Protein 1G9R (pdb70)

Sequence (271 aa):
DIVFAADDNYAAYLCVAAKSVEAAHPDTEIRFHVLDAGISEANRAAVAANLRGGGGNIRFIDVNPEDFAGFPLNIRHISITTYARLKLGEYIADCDKVLYLDIDVLVRDSLTPLWDTDLGDNWLGASIDLFVERQEGYKQKIGADGEYYFNAGVLLINLKKWRRHDIFKSSEWVEQYKDVQYQDQDILNGLFKGGVCYANSRFNFPTNYAFASRHTDPLYRDRTNTVPVAVSHYCGPAKPWHRDCTAWGAERFTELAGSLTTVPEEWRGKL

Structure (mmCIF, N/CA/C/O backbone):
data_1G9R
#
_entry.id   1G9R
#
_cell.length_a   39.790
_cell.length_b   76.050
_cell.length_c   86.840
_cell.angle_alpha   90.00
_cell.angle_beta   90.00
_cell.angle_gamma   90.00
#
_symmetry.space_group_name_H-M   'P 21 21 21'
#
loop_
_entity.id
_entity.type
_entity.pdbx_description
1 polymer 'GLYCOSYL TRANSFERASE'
2 non-polymer 'MANGANESE (II) ION'
3 non-polymer "URIDINE-5'-DIPHOSPHATE-2-DEOXY-2-FLUOROGALACTOSE"
4 non-polymer 'ACETIC ACID'
5 water water
#
loop_
_atom_site.group_PDB
_atom_site.id
_atom_site.type_symbol
_atom_site.label_atom_id
_atom_site.label_alt_id
_atom_site.label_comp_id
_atom_site.label_asym_id
_atom_site.label_entity_id
_atom_site.label_seq_id
_atom_site.pdbx_PDB_ins_code
_atom_site.Cartn_x
_atom_site.Cartn_y
_atom_site.Cartn_z
_atom_site.occupancy
_atom_site.B_iso_or_equiv
_atom_site.auth_seq_id
_atom_site.auth_comp_id
_atom_site.auth_asym_id
_atom_site.auth_atom_id
_atom_site.pdbx_PDB_model_num
ATOM 9 N N . ASP A 1 2 ? 46.755 43.447 64.398 1.00 7.52 2 ASP A N 1
ATOM 10 C CA . ASP A 1 2 ? 45.787 42.595 63.729 1.00 7.61 2 ASP A CA 1
ATOM 11 C C . ASP A 1 2 ? 44.409 43.233 63.763 1.00 7.10 2 ASP A C 1
ATOM 12 O O . ASP A 1 2 ? 43.838 43.458 64.833 1.00 5.58 2 ASP A O 1
ATOM 17 N N . ILE A 1 3 ? 43.899 43.531 62.571 1.00 6.74 3 ILE A N 1
ATOM 18 C CA . ILE A 1 3 ? 42.595 44.165 62.384 1.00 5.22 3 ILE A CA 1
ATOM 19 C C . ILE A 1 3 ? 41.583 43.156 61.872 1.00 5.60 3 ILE A C 1
ATOM 20 O O . ILE A 1 3 ? 41.887 42.373 60.966 1.00 5.79 3 ILE A O 1
ATOM 25 N N . VAL A 1 4 ? 40.383 43.191 62.448 1.00 5.76 4 VAL A N 1
ATOM 26 C CA . VAL A 1 4 ? 39.292 42.316 62.040 1.00 5.42 4 VAL A CA 1
ATOM 27 C C . VAL A 1 4 ? 38.103 43.123 61.508 1.00 5.12 4 VAL A C 1
ATOM 28 O O . VAL A 1 4 ? 37.694 44.121 62.100 1.00 4.58 4 VAL A O 1
ATOM 32 N N . PHE A 1 5 ? 37.576 42.689 60.367 1.00 5.25 5 PHE A N 1
ATOM 33 C CA . PHE A 1 5 ? 36.413 43.304 59.735 1.00 4.24 5 PHE A CA 1
ATOM 34 C C . PHE A 1 5 ? 35.478 42.116 59.485 1.00 6.14 5 PHE A C 1
ATOM 35 O O . PHE A 1 5 ? 35.924 40.965 59.486 1.00 6.51 5 PHE A O 1
ATOM 43 N N . ALA A 1 6 ? 34.194 42.395 59.284 1.00 4.84 6 ALA A N 1
ATOM 44 C CA . ALA A 1 6 ? 33.209 41.365 58.978 1.00 3.59 6 ALA A CA 1
ATOM 45 C C . ALA A 1 6 ? 32.379 41.940 57.847 1.00 4.49 6 ALA A C 1
ATOM 46 O O . ALA A 1 6 ? 31.919 43.086 57.928 1.00 3.45 6 ALA A O 1
ATOM 48 N N . ALA A 1 7 ? 32.172 41.164 56.796 1.00 3.87 7 ALA A N 1
ATOM 49 C CA . ALA A 1 7 ? 31.377 41.678 55.694 1.00 5.74 7 ALA A CA 1
ATOM 50 C C . ALA A 1 7 ? 30.789 40.593 54.823 1.00 7.78 7 ALA A C 1
ATOM 51 O O . ALA A 1 7 ? 31.359 39.508 54.711 1.00 6.42 7 ALA A O 1
ATOM 53 N N . ASP A 1 8 ? 29.627 40.890 54.239 1.00 7.87 8 ASP A N 1
ATOM 54 C CA . ASP A 1 8 ? 28.981 39.987 53.296 1.00 8.08 8 ASP A CA 1
ATOM 55 C C . ASP A 1 8 ? 29.288 40.606 51.934 1.00 8.72 8 ASP A C 1
ATOM 56 O O . ASP A 1 8 ? 29.923 41.656 51.855 1.00 6.61 8 ASP A O 1
ATOM 61 N N . ASP A 1 9 ? 28.851 39.974 50.858 1.00 9.24 9 ASP A N 1
ATOM 62 C CA . ASP A 1 9 ? 29.159 40.494 49.535 1.00 9.32 9 ASP A CA 1
ATOM 63 C C . ASP A 1 9 ? 28.712 41.948 49.331 1.00 10.77 9 ASP A C 1
ATOM 64 O O . ASP A 1 9 ? 29.412 42.744 48.695 1.00 10.75 9 ASP A O 1
ATOM 69 N N . ASN A 1 10 ? 27.562 42.301 49.892 1.00 10.30 10 ASN A N 1
ATOM 70 C CA . ASN A 1 10 ? 27.024 43.649 49.763 1.00 11.77 10 ASN A CA 1
ATOM 71 C C . ASN A 1 10 ? 27.976 44.743 50.236 1.00 12.28 10 ASN A C 1
ATOM 72 O O . ASN A 1 10 ? 27.978 45.848 49.689 1.00 12.82 10 ASN A O 1
ATOM 77 N N . TYR A 1 11 ? 28.779 44.443 51.252 1.00 10.36 11 TYR A N 1
ATOM 78 C CA . TYR A 1 11 ? 29.710 45.431 51.799 1.00 9.90 11 TYR A CA 1
ATOM 79 C C . TYR A 1 11 ? 31.158 45.279 51.356 1.00 9.87 11 TYR A C 1
ATOM 80 O O . TYR A 1 11 ? 32.042 45.952 51.895 1.00 9.20 11 TYR A O 1
ATOM 89 N N . ALA A 1 12 ? 31.405 44.417 50.373 1.00 9.11 12 ALA A N 1
ATOM 90 C CA . ALA A 1 12 ? 32.767 44.183 49.896 1.00 9.18 12 ALA A CA 1
ATOM 91 C C . ALA A 1 12 ? 33.493 45.451 49.429 1.00 9.43 12 ALA A C 1
ATOM 92 O O . ALA A 1 12 ? 34.672 45.641 49.733 1.00 8.42 12 ALA A O 1
ATOM 94 N N . ALA A 1 13 ? 32.803 46.317 48.689 1.00 8.73 13 ALA A N 1
ATOM 95 C CA . ALA A 1 13 ? 33.424 47.552 48.207 1.00 8.90 13 ALA A CA 1
ATOM 96 C C . ALA A 1 13 ? 33.755 48.507 49.367 1.00 8.16 13 ALA A C 1
ATOM 97 O O . ALA A 1 13 ? 34.814 49.154 49.380 1.00 7.01 13 ALA A O 1
ATOM 99 N N . TYR A 1 14 ? 32.862 48.584 50.348 1.00 6.59 14 TYR A N 1
ATOM 100 C CA . TYR A 1 14 ? 33.082 49.454 51.496 1.00 7.16 14 TYR A CA 1
ATOM 101 C C . TYR A 1 14 ? 34.210 48.917 52.379 1.00 6.58 14 TYR A C 1
ATOM 102 O O . TYR A 1 14 ? 34.979 49.690 52.947 1.00 8.64 14 TYR A O 1
ATOM 111 N N . LEU A 1 15 ? 34.298 47.596 52.490 1.00 5.75 15 LEU A N 1
ATOM 112 C CA . LEU A 1 15 ? 35.354 46.946 53.259 1.00 7.11 15 LEU A CA 1
ATOM 113 C C . LEU A 1 15 ? 36.703 47.425 52.729 1.00 5.89 15 LEU A C 1
ATOM 114 O O . LEU A 1 15 ? 37.589 47.798 53.498 1.00 5.31 15 LEU A O 1
ATOM 119 N N . CYS A 1 16 ? 36.845 47.405 51.404 1.00 6.41 16 CYS A N 1
ATOM 120 C CA . CYS A 1 16 ? 38.081 47.825 50.757 1.00 6.54 16 CYS A CA 1
ATOM 121 C C . CYS A 1 16 ? 38.482 49.260 51.112 1.00 5.61 16 CYS A C 1
ATOM 122 O O . CYS A 1 16 ? 39.646 49.534 51.412 1.00 6.02 16 CYS A O 1
ATOM 125 N N . VAL A 1 17 ? 37.523 50.180 51.081 1.00 7.04 17 VAL A N 1
ATOM 126 C CA . VAL A 1 17 ? 37.817 51.569 51.411 1.00 8.44 17 VAL A CA 1
ATOM 127 C C . VAL A 1 17 ? 38.225 51.686 52.876 1.00 8.52 17 VAL A C 1
ATOM 128 O O . VAL A 1 17 ? 39.206 52.343 53.201 1.00 7.78 17 VAL A O 1
ATOM 132 N N . ALA A 1 18 ? 37.469 51.042 53.758 1.00 7.99 18 ALA A N 1
ATOM 133 C CA . ALA A 1 18 ? 37.770 51.087 55.183 1.00 8.05 18 ALA A CA 1
ATOM 134 C C . ALA A 1 18 ? 39.173 50.536 55.446 1.00 7.19 18 ALA A C 1
ATOM 135 O O . ALA A 1 18 ? 39.960 51.147 56.164 1.00 7.60 18 ALA A O 1
ATOM 137 N N . ALA A 1 19 ? 39.486 49.383 54.861 1.00 6.67 19 ALA A N 1
ATOM 138 C CA . ALA A 1 19 ? 40.798 48.773 55.057 1.00 5.42 19 ALA A CA 1
ATOM 139 C C . ALA A 1 19 ? 41.894 49.709 54.577 1.00 8.45 19 ALA A C 1
ATOM 140 O O . ALA A 1 19 ? 42.916 49.874 55.247 1.00 6.78 19 ALA A O 1
ATOM 142 N N . LYS A 1 20 ? 41.695 50.330 53.417 1.00 8.92 20 LYS A N 1
ATOM 143 C CA . LYS A 1 20 ? 42.714 51.241 52.926 1.00 9.98 20 LYS A CA 1
ATOM 144 C C . LYS A 1 20 ? 42.874 52.432 53.884 1.00 9.83 20 LYS A C 1
ATOM 145 O O . LYS A 1 20 ? 43.975 52.960 54.037 1.00 7.23 20 LYS A O 1
ATOM 151 N N . SER A 1 21 ? 41.792 52.858 54.539 1.00 8.78 21 SER A N 1
ATOM 152 C CA . SER A 1 21 ? 41.917 53.978 55.478 1.00 8.52 21 SER A CA 1
ATOM 153 C C . SER A 1 21 ? 42.839 53.571 56.633 1.00 6.84 21 SER A C 1
ATOM 154 O O . SER A 1 21 ? 43.585 54.388 57.166 1.00 6.81 21 SER A O 1
ATOM 157 N N . VAL A 1 22 ? 42.788 52.303 57.025 1.00 7.76 22 VAL A N 1
ATOM 158 C CA . VAL A 1 22 ? 43.645 51.815 58.111 1.00 7.11 22 VAL A CA 1
ATOM 159 C C . VAL A 1 22 ? 45.111 51.786 57.663 1.00 7.61 22 VAL A C 1
ATOM 160 O O . VAL A 1 22 ? 46.014 52.168 58.415 1.00 7.57 22 VAL A O 1
ATOM 164 N N . GLU A 1 23 ? 45.357 51.328 56.443 1.00 7.90 23 GLU A N 1
ATOM 165 C CA . GLU A 1 23 ? 46.732 51.291 55.943 1.00 9.02 23 GLU A CA 1
ATOM 166 C C . GLU A 1 23 ? 47.300 52.711 55.821 1.00 8.82 23 GLU A C 1
ATOM 167 O O . GLU A 1 23 ? 48.450 52.962 56.180 1.00 8.55 23 GLU A O 1
ATOM 173 N N . ALA A 1 24 ? 46.489 53.643 55.330 1.00 7.81 24 ALA A N 1
ATOM 174 C CA . ALA A 1 24 ? 46.948 55.020 55.158 1.00 8.69 24 ALA A CA 1
ATOM 175 C C . ALA A 1 24 ? 47.370 55.665 56.471 1.00 8.45 24 ALA A C 1
ATOM 176 O O . ALA A 1 24 ? 48.328 56.445 56.510 1.00 6.10 24 ALA A O 1
ATOM 178 N N . ALA A 1 25 ? 46.654 55.348 57.545 1.00 8.07 25 ALA A N 1
ATOM 179 C CA . ALA A 1 25 ? 46.959 55.914 58.859 1.00 8.53 25 ALA A CA 1
ATOM 180 C C . ALA A 1 25 ? 48.118 55.209 59.580 1.00 9.14 25 ALA A C 1
ATOM 181 O O . ALA A 1 25 ? 48.514 55.611 60.678 1.00 8.42 25 ALA A O 1
ATOM 183 N N . HIS A 1 26 ? 48.655 54.155 58.974 1.00 9.37 26 HIS A N 1
ATOM 184 C CA . HIS A 1 26 ? 49.779 53.436 59.581 1.00 9.99 26 HIS A CA 1
ATOM 185 C C . HIS A 1 26 ? 50.821 53.094 58.522 1.00 8.67 26 HIS A C 1
ATOM 186 O O . HIS A 1 26 ? 51.054 51.923 58.211 1.00 6.77 26 HIS A O 1
ATOM 193 N N . PRO A 1 27 ? 51.477 54.122 57.968 1.00 9.78 27 PRO A N 1
ATOM 194 C CA . PRO A 1 27 ? 52.498 53.952 56.934 1.00 10.37 27 PRO A CA 1
ATOM 195 C C . PRO A 1 27 ? 53.652 53.020 57.297 1.00 10.37 27 PRO A C 1
ATOM 196 O O . PRO A 1 27 ? 54.215 52.361 56.417 1.00 13.26 27 PRO A O 1
ATOM 200 N N . ASP A 1 28 ? 54.006 52.939 58.575 1.00 9.51 28 ASP A N 1
ATOM 201 C CA . ASP A 1 28 ? 55.124 52.076 58.954 1.00 8.09 28 ASP A CA 1
ATOM 202 C C . ASP A 1 28 ? 54.764 50.993 59.964 1.00 9.97 28 ASP A C 1
ATOM 203 O O . ASP A 1 28 ? 55.609 50.549 60.741 1.00 10.14 28 ASP A O 1
ATOM 208 N N . THR A 1 29 ? 53.506 50.570 59.957 1.00 8.46 29 THR A N 1
ATOM 209 C CA . THR A 1 29 ? 53.068 49.511 60.860 1.00 9.87 29 THR A CA 1
ATOM 210 C C . THR A 1 29 ? 52.517 48.385 59.999 1.00 10.66 29 THR A C 1
ATOM 211 O O . THR A 1 29 ? 51.815 48.630 59.019 1.00 10.64 29 THR A O 1
ATOM 215 N N . GLU A 1 30 ? 52.865 47.153 60.345 1.00 11.16 30 GLU A N 1
ATOM 216 C CA . GLU A 1 30 ? 52.369 45.995 59.612 1.00 13.60 30 GLU A CA 1
ATOM 217 C C . GLU A 1 30 ? 50.891 45.885 59.970 1.00 12.00 30 GLU A C 1
ATOM 218 O O . GLU A 1 30 ? 50.535 45.904 61.150 1.00 12.43 30 GLU A O 1
ATOM 224 N N . ILE A 1 31 ? 50.026 45.805 58.968 1.00 9.92 31 ILE A N 1
ATOM 225 C CA . ILE A 1 31 ? 48.594 45.671 59.241 1.00 10.99 31 ILE A CA 1
ATOM 226 C C . ILE A 1 31 ? 48.132 44.319 58.717 1.00 10.59 31 ILE A C 1
ATOM 227 O O . ILE A 1 31 ? 48.126 44.080 57.510 1.00 12.27 31 ILE A O 1
ATOM 232 N N . ARG A 1 32 ? 47.757 43.430 59.630 1.00 9.86 32 ARG A N 1
ATOM 233 C CA . ARG A 1 32 ? 47.290 42.109 59.246 1.00 9.76 32 ARG A CA 1
ATOM 234 C C . ARG A 1 32 ? 45.764 42.080 59.333 1.00 9.11 32 ARG A C 1
ATOM 235 O O . ARG A 1 32 ? 45.199 42.145 60.423 1.00 7.24 32 ARG A O 1
ATOM 243 N N . PHE A 1 33 ? 45.109 42.012 58.175 1.00 7.68 33 PHE A N 1
ATOM 244 C CA . PHE A 1 33 ? 43.650 41.978 58.105 1.00 7.49 33 PHE A CA 1
ATOM 245 C C . PHE A 1 33 ? 43.083 40.559 58.161 1.00 7.11 33 PHE A C 1
ATOM 246 O O . PHE A 1 33 ? 43.561 39.658 57.472 1.00 7.15 33 PHE A O 1
ATOM 254 N N . HIS A 1 34 ? 42.055 40.386 58.984 1.00 5.70 34 HIS A N 1
ATOM 255 C CA . HIS A 1 34 ? 41.348 39.114 59.142 1.00 7.84 34 HIS A CA 1
ATOM 256 C C . HIS A 1 34 ? 39.892 39.472 58.843 1.00 8.10 34 HIS A C 1
ATOM 257 O O . HIS A 1 34 ? 39.273 40.234 59.585 1.00 6.29 34 HIS A O 1
ATOM 264 N N . VAL A 1 35 ? 39.346 38.929 57.762 1.00 5.79 35 VAL A N 1
ATOM 265 C CA . VAL A 1 35 ? 37.977 39.245 57.392 1.00 6.54 35 VAL A CA 1
ATOM 266 C C . VAL A 1 35 ? 37.006 38.090 57.603 1.00 8.53 35 VAL A C 1
ATOM 267 O O . VAL A 1 35 ? 37.177 37.010 57.028 1.00 5.94 35 VAL A O 1
ATOM 271 N N . LEU A 1 36 ? 35.998 38.319 58.442 1.00 7.14 36 LEU A N 1
ATOM 272 C CA . LEU A 1 36 ? 34.975 37.306 58.689 1.00 8.79 36 LEU A CA 1
ATOM 273 C C . LEU A 1 36 ? 34.111 37.458 57.436 1.00 9.48 36 LEU A C 1
ATOM 274 O O . LEU A 1 36 ? 33.370 38.430 57.288 1.00 8.68 36 LEU A O 1
ATOM 279 N N . ASP A 1 37 ? 34.262 36.503 56.527 1.00 9.24 37 ASP A N 1
ATOM 280 C CA . ASP A 1 37 ? 33.594 36.500 55.227 1.00 9.65 37 ASP A CA 1
ATOM 281 C C . ASP A 1 37 ? 32.282 35.719 55.213 1.00 11.55 37 ASP A C 1
ATOM 282 O O . ASP A 1 37 ? 32.269 34.483 55.175 1.00 8.91 37 ASP A O 1
ATOM 287 N N . ALA A 1 38 ? 31.178 36.457 55.214 1.00 11.82 38 ALA A N 1
ATOM 288 C CA . ALA A 1 38 ? 29.850 35.861 55.232 1.00 14.56 38 ALA A CA 1
ATOM 289 C C . ALA A 1 38 ? 29.249 35.609 53.852 1.00 15.67 38 ALA A C 1
ATOM 290 O O . ALA A 1 38 ? 28.029 35.471 53.726 1.00 18.85 38 ALA A O 1
ATOM 292 N N . GLY A 1 39 ? 30.089 35.543 52.824 1.00 14.46 39 GLY A N 1
ATOM 293 C CA . GLY A 1 39 ? 29.574 35.285 51.490 1.00 13.76 39 GLY A CA 1
ATOM 294 C C . GLY A 1 39 ? 30.107 36.181 50.384 1.00 12.51 39 GLY A C 1
ATOM 295 O O . GLY A 1 39 ? 29.453 36.344 49.356 1.00 13.05 39 GLY A O 1
ATOM 296 N N . ILE A 1 40 ? 31.284 36.764 50.588 1.00 10.01 40 ILE A N 1
ATOM 297 C CA . ILE A 1 40 ? 31.902 37.628 49.582 1.00 8.75 40 ILE A CA 1
ATOM 298 C C . ILE A 1 40 ? 32.321 36.805 48.345 1.00 8.93 40 ILE A C 1
ATOM 299 O O . ILE A 1 40 ? 32.959 35.759 48.463 1.00 8.22 40 ILE A O 1
ATOM 304 N N . SER A 1 41 ? 31.960 37.278 47.159 1.00 9.56 41 SER A N 1
ATOM 305 C CA . SER A 1 41 ? 32.301 36.560 45.930 1.00 11.29 41 SER A CA 1
ATOM 306 C C . SER A 1 41 ? 33.811 36.470 45.739 1.00 10.69 41 SER A C 1
ATOM 307 O O . SER A 1 41 ? 34.569 37.238 46.334 1.00 11.23 41 SER A O 1
ATOM 310 N N . GLU A 1 42 ? 34.248 35.524 44.914 1.00 12.16 42 GLU A N 1
ATOM 311 C CA . GLU A 1 42 ? 35.670 35.357 44.646 1.00 11.81 42 GLU A CA 1
ATOM 312 C C . GLU A 1 42 ? 36.197 36.617 43.971 1.00 11.27 42 GLU A C 1
ATOM 313 O O . GLU A 1 42 ? 37.306 37.056 44.255 1.00 9.26 42 GLU A O 1
ATOM 319 N N . ALA A 1 43 ? 35.390 37.193 43.084 1.00 10.14 43 ALA A N 1
ATOM 320 C CA . ALA A 1 43 ? 35.781 38.402 42.365 1.00 11.56 43 ALA A CA 1
ATOM 321 C C . ALA A 1 43 ? 35.960 39.563 43.332 1.00 10.45 43 ALA A C 1
ATOM 322 O O . ALA A 1 43 ? 36.913 40.334 43.219 1.00 8.40 43 ALA A O 1
ATOM 324 N N . ASN A 1 44 ? 35.051 39.682 44.293 1.00 11.47 44 ASN A N 1
ATOM 325 C CA . ASN A 1 44 ? 35.154 40.771 45.254 1.00 11.85 44 ASN A CA 1
ATOM 326 C C . ASN A 1 44 ? 36.318 40.602 46.228 1.00 12.38 44 ASN A C 1
ATOM 327 O O . ASN A 1 44 ? 36.906 41.592 46.672 1.00 12.78 44 ASN A O 1
ATOM 332 N N . ARG A 1 45 ? 36.662 39.358 46.558 1.00 12.62 45 ARG A N 1
ATOM 333 C CA . ARG A 1 45 ? 37.783 39.113 47.463 1.00 13.64 45 ARG A CA 1
ATOM 334 C C . ARG A 1 45 ? 39.066 39.527 46.744 1.00 11.57 45 ARG A C 1
ATOM 335 O O . ARG A 1 45 ? 39.934 40.185 47.313 1.00 8.84 45 ARG A O 1
ATOM 343 N N . ALA A 1 46 ? 39.172 39.143 45.478 1.00 10.13 46 ALA A N 1
ATOM 344 C CA . ALA A 1 46 ? 40.345 39.486 44.691 1.00 10.36 46 ALA A CA 1
ATOM 345 C C . ALA A 1 46 ? 40.461 41.002 44.559 1.00 10.27 46 ALA A C 1
ATOM 346 O O . ALA A 1 46 ? 41.551 41.558 44.679 1.00 10.22 46 ALA A O 1
ATOM 348 N N . ALA A 1 47 ? 39.337 41.670 44.309 1.00 9.82 47 ALA A N 1
ATOM 349 C CA . ALA A 1 47 ? 39.338 43.122 44.153 1.00 9.53 47 ALA A CA 1
ATOM 350 C C . ALA A 1 47 ? 39.713 43.850 45.450 1.00 9.01 47 ALA A C 1
ATOM 351 O O . ALA A 1 47 ? 40.405 44.862 45.411 1.00 7.87 47 ALA A O 1
ATOM 353 N N . VAL A 1 48 ? 39.243 43.352 46.592 1.00 8.59 48 VAL A N 1
ATOM 354 C CA . VAL A 1 48 ? 39.579 43.980 47.866 1.00 8.89 48 VAL A CA 1
ATOM 355 C C . VAL A 1 48 ? 41.089 43.843 48.062 1.00 9.57 48 VAL A C 1
ATOM 356 O O . VAL A 1 48 ? 41.778 44.806 48.384 1.00 8.86 48 VAL A O 1
ATOM 360 N N . ALA A 1 49 ? 41.605 42.637 47.844 1.00 9.37 49 ALA A N 1
ATOM 361 C CA . ALA A 1 49 ? 43.030 42.384 48.014 1.00 12.00 49 ALA A CA 1
ATOM 362 C C . ALA A 1 49 ? 43.901 43.154 47.026 1.00 12.16 49 ALA A C 1
ATOM 363 O O . ALA A 1 49 ? 44.953 43.674 47.397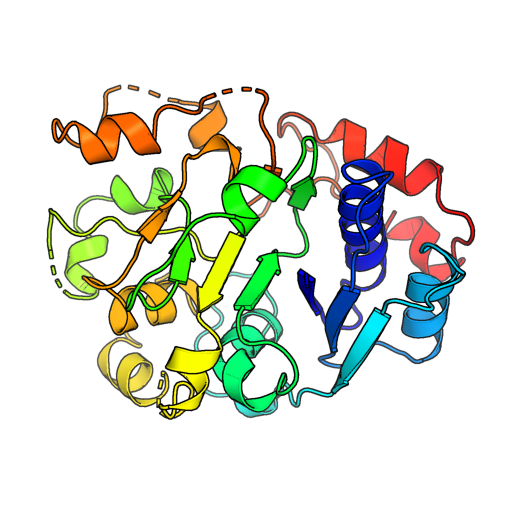 1.00 13.35 49 ALA A O 1
ATOM 365 N N . ALA A 1 50 ? 43.467 43.230 45.772 1.00 13.66 50 ALA A N 1
ATOM 366 C CA . ALA A 1 50 ? 44.233 43.939 44.747 1.00 14.58 50 ALA A CA 1
ATOM 367 C C . ALA A 1 50 ? 44.489 45.400 45.118 1.00 15.03 50 ALA A C 1
ATOM 368 O O . ALA A 1 50 ? 45.486 45.986 44.701 1.00 16.65 50 ALA A O 1
ATOM 370 N N . ASN A 1 51 ? 43.588 45.989 45.897 1.00 14.32 51 ASN A N 1
ATOM 371 C CA . ASN A 1 51 ? 43.718 47.388 46.296 1.00 14.26 51 ASN A CA 1
ATOM 372 C C . ASN A 1 51 ? 44.533 47.622 47.565 1.00 16.18 51 ASN A C 1
ATOM 373 O O . ASN A 1 51 ? 44.878 48.762 47.885 1.00 17.57 51 ASN A O 1
ATOM 378 N N . LEU A 1 52 ? 44.842 46.560 48.296 1.00 16.20 52 LEU A N 1
ATOM 379 C CA . LEU A 1 52 ? 45.600 46.731 49.527 1.00 18.38 52 LEU A CA 1
ATOM 380 C C . LEU A 1 52 ? 47.105 46.618 49.300 1.00 20.41 52 LEU A C 1
ATOM 381 O O . LEU A 1 52 ? 47.553 46.301 48.196 1.00 19.23 52 LEU A O 1
ATOM 386 N N . ARG A 1 53 ? 47.874 46.898 50.348 1.00 21.88 53 ARG A N 1
ATOM 387 C CA . ARG A 1 53 ? 49.334 46.842 50.287 1.00 24.88 53 ARG A CA 1
ATOM 388 C C . ARG A 1 53 ? 49.862 45.456 49.908 1.00 26.49 53 ARG A C 1
ATOM 389 O O . ARG A 1 53 ? 49.352 44.427 50.361 1.00 26.78 53 ARG A O 1
ATOM 397 N N . GLY A 1 54 ? 50.883 45.435 49.061 1.00 28.61 54 GLY A N 1
ATOM 398 C CA . GLY A 1 54 ? 51.462 44.174 48.637 1.00 30.46 54 GLY A CA 1
ATOM 399 C C . GLY A 1 54 ? 50.504 43.342 47.805 1.00 32.13 54 GLY A C 1
ATOM 400 O O . GLY A 1 54 ? 50.739 42.153 47.578 1.00 32.66 54 GLY A O 1
ATOM 401 N N . GLY A 1 55 ? 49.420 43.968 47.352 1.00 32.48 55 GLY A N 1
ATOM 402 C CA . GLY A 1 55 ? 48.445 43.260 46.545 1.00 32.22 55 GLY A CA 1
ATOM 403 C C . GLY A 1 55 ? 47.570 42.333 47.363 1.00 32.17 55 GLY A C 1
ATOM 404 O O . GLY A 1 55 ? 46.963 41.414 46.818 1.00 33.15 55 GLY A O 1
ATOM 405 N N . GLY A 1 56 ? 47.508 42.564 48.671 1.00 31.52 56 GLY A N 1
ATOM 406 C CA . GLY A 1 56 ? 46.679 41.734 49.526 1.00 31.05 56 GLY A CA 1
ATOM 407 C C . GLY A 1 56 ? 47.434 40.622 50.227 1.00 31.29 56 GLY A C 1
ATOM 408 O O . GLY A 1 56 ? 46.849 39.607 50.606 1.00 32.30 56 GLY A O 1
ATOM 409 N N . GLY A 1 57 ? 48.737 40.807 50.401 1.00 30.54 57 GLY A N 1
ATOM 410 C CA . GLY A 1 57 ? 49.525 39.791 51.071 1.00 29.67 57 GLY A CA 1
ATOM 411 C C . GLY A 1 57 ? 49.186 39.728 52.547 1.00 28.06 57 GLY A C 1
ATOM 412 O O . GLY A 1 57 ? 49.427 38.712 53.203 1.00 29.04 57 GLY A O 1
ATOM 413 N N . ASN A 1 58 ? 48.621 40.812 53.073 1.00 25.77 58 ASN A N 1
ATOM 414 C CA . ASN A 1 58 ? 48.262 40.864 54.484 1.00 23.06 58 ASN A CA 1
ATOM 415 C C . ASN A 1 58 ? 46.773 40.801 54.781 1.00 19.55 58 ASN A C 1
ATOM 416 O O . ASN A 1 58 ? 46.302 41.450 55.715 1.00 17.40 58 ASN A O 1
ATOM 421 N N . ILE A 1 59 ? 46.023 40.042 53.985 1.00 16.31 59 ILE A N 1
ATOM 422 C CA . ILE A 1 59 ? 44.603 39.898 54.258 1.00 14.71 59 ILE A CA 1
ATOM 423 C C . ILE A 1 59 ? 44.162 38.450 54.084 1.00 14.28 59 ILE A C 1
ATOM 424 O O . ILE A 1 59 ? 44.489 37.788 53.094 1.00 10.92 59 ILE A O 1
ATOM 429 N N . ARG A 1 60 ? 43.449 37.947 55.084 1.00 13.04 60 ARG A N 1
ATOM 430 C CA . ARG A 1 60 ? 42.961 36.579 55.043 1.00 12.64 60 ARG A CA 1
ATOM 431 C C . ARG A 1 60 ? 41.459 36.592 55.263 1.00 13.90 60 ARG A C 1
ATOM 432 O O . ARG A 1 60 ? 40.961 37.219 56.208 1.00 13.59 60 ARG A O 1
ATOM 440 N N . PHE A 1 61 ? 40.728 35.930 54.371 1.00 9.57 61 PHE A N 1
ATOM 441 C CA . PHE A 1 61 ? 39.283 35.870 54.511 1.00 11.49 61 PHE A CA 1
ATOM 442 C C . PHE A 1 61 ? 38.947 34.582 55.241 1.00 10.39 61 PHE A C 1
ATOM 443 O O . PHE A 1 61 ? 39.493 33.528 54.937 1.00 10.59 61 PHE A O 1
ATOM 451 N N . ILE A 1 62 ? 38.063 34.681 56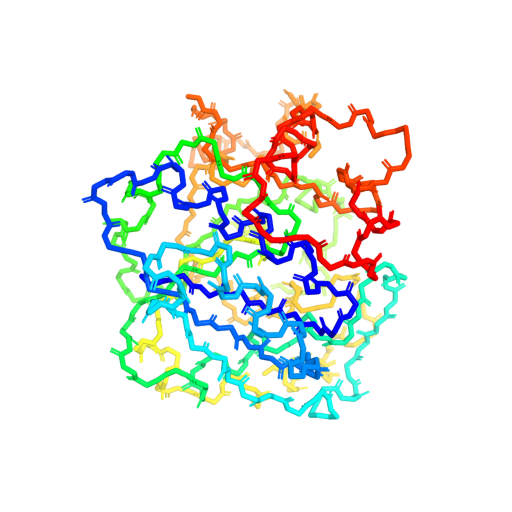.223 1.00 11.16 62 ILE A N 1
ATOM 452 C CA . ILE A 1 62 ? 37.671 33.531 57.026 1.00 10.32 62 ILE A CA 1
ATOM 453 C 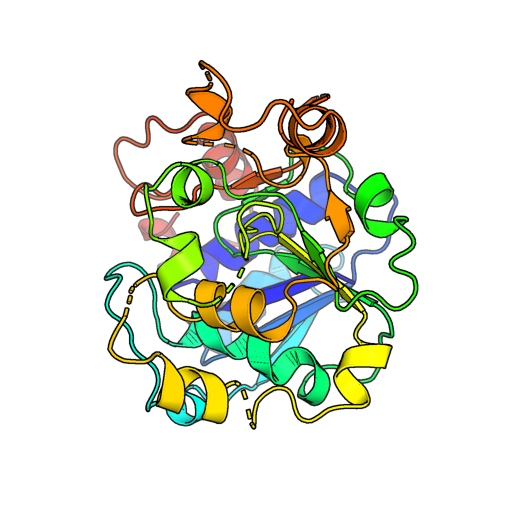C . ILE A 1 62 ? 36.192 33.263 56.802 1.00 11.00 62 ILE A C 1
ATOM 454 O O . ILE A 1 62 ? 35.346 34.082 57.156 1.00 7.49 62 ILE A O 1
ATOM 459 N N . ASP A 1 63 ? 35.878 32.108 56.223 1.00 12.71 63 ASP A N 1
ATOM 460 C CA . ASP A 1 63 ? 34.489 31.772 55.944 1.00 14.90 63 ASP A CA 1
ATOM 461 C C . ASP A 1 63 ? 33.640 31.634 57.192 1.00 15.28 63 ASP A C 1
ATOM 462 O O . ASP A 1 63 ? 34.007 30.946 58.145 1.00 14.75 63 ASP A O 1
ATOM 467 N N . VAL A 1 64 ? 32.502 32.308 57.186 1.00 13.95 64 VAL A N 1
ATOM 468 C CA . VAL A 1 64 ? 31.578 32.219 58.297 1.00 14.12 64 VAL A CA 1
ATOM 469 C C . VAL A 1 64 ? 30.223 31.869 57.703 1.00 13.55 64 VAL A C 1
ATOM 470 O O . VAL A 1 64 ? 29.881 32.323 56.610 1.00 14.52 64 VAL A O 1
ATOM 474 N N . ASN A 1 65 ? 29.469 31.039 58.412 1.00 12.27 65 ASN A N 1
ATOM 475 C CA . ASN A 1 65 ? 28.144 30.627 57.968 1.00 13.72 65 ASN A CA 1
ATOM 476 C C . ASN A 1 65 ? 27.123 31.574 58.598 1.00 14.99 65 ASN A C 1
ATOM 477 O O . ASN A 1 65 ? 26.892 31.528 59.808 1.00 16.44 65 ASN A O 1
ATOM 482 N N . PRO A 1 66 ? 26.507 32.453 57.793 1.00 16.16 66 PRO A N 1
ATOM 483 C CA . PRO A 1 66 ? 25.521 33.373 58.366 1.00 16.95 66 PRO A CA 1
ATOM 484 C C . PRO A 1 66 ? 24.312 32.669 58.987 1.00 16.49 66 PRO A C 1
ATOM 485 O O . PRO A 1 66 ? 23.645 33.225 59.853 1.00 15.94 66 PRO A O 1
ATOM 489 N N . GLU A 1 67 ? 24.036 31.444 58.554 1.00 15.98 67 GLU A N 1
ATOM 490 C CA . GLU A 1 67 ? 22.912 30.704 59.114 1.00 16.70 67 GLU A CA 1
ATOM 491 C C . GLU A 1 67 ? 23.100 30.473 60.610 1.00 16.68 67 GLU A C 1
ATOM 492 O O . GLU A 1 67 ? 22.132 30.304 61.346 1.00 16.80 67 GLU A O 1
ATOM 498 N N . ASP A 1 68 ? 24.354 30.484 61.068 1.00 15.01 68 ASP A N 1
ATOM 499 C CA . ASP A 1 68 ? 24.654 30.274 62.482 1.00 15.14 68 ASP A CA 1
ATOM 500 C C . ASP A 1 68 ? 23.858 31.209 63.390 1.00 15.11 68 ASP A C 1
ATOM 501 O O . ASP A 1 68 ? 23.468 30.834 64.495 1.00 14.13 68 ASP A O 1
ATOM 506 N N . PHE A 1 69 ? 23.616 32.425 62.920 1.00 13.09 69 PHE A N 1
ATOM 507 C CA . PHE A 1 69 ? 22.911 33.414 63.720 1.00 14.65 69 PHE A CA 1
ATOM 508 C C . PHE A 1 69 ? 21.466 33.643 63.289 1.00 16.29 69 PHE A C 1
ATOM 509 O O . PHE A 1 69 ? 20.872 34.669 63.603 1.00 15.25 69 PHE A O 1
ATOM 517 N N . ALA A 1 70 ? 20.901 32.660 62.599 1.00 17.16 70 ALA A N 1
ATOM 518 C CA . ALA A 1 70 ? 19.532 32.738 62.100 1.00 19.87 70 ALA A CA 1
ATOM 519 C C . ALA A 1 70 ? 18.470 33.096 63.142 1.00 20.65 70 ALA A C 1
ATOM 520 O O . ALA A 1 70 ? 17.478 33.748 62.820 1.00 23.51 70 ALA A O 1
ATOM 522 N N . GLY A 1 71 ? 18.666 32.678 64.385 1.00 19.92 71 GLY A N 1
ATOM 523 C CA . GLY A 1 71 ? 17.672 32.963 65.402 1.00 19.17 71 GLY A CA 1
ATOM 524 C C . GLY A 1 71 ? 17.740 34.317 66.087 1.00 19.20 71 GLY A C 1
ATOM 525 O O . GLY A 1 71 ? 16.810 34.684 66.811 1.00 17.80 71 GLY A O 1
ATOM 526 N N . PHE A 1 72 ? 18.820 35.063 65.862 1.00 16.48 72 PHE A N 1
ATOM 527 C CA . PHE A 1 72 ? 18.991 36.373 66.489 1.00 15.76 72 PHE A CA 1
ATOM 528 C C . PHE A 1 72 ? 18.207 37.494 65.798 1.00 14.99 72 PHE A C 1
ATOM 529 O O . PHE A 1 72 ? 18.101 37.533 64.569 1.00 15.74 72 PHE A O 1
ATOM 537 N N . PRO A 1 73 ? 17.644 38.424 66.586 1.00 12.98 73 PRO A N 1
ATOM 538 C CA . PRO A 1 73 ? 16.867 39.535 66.031 1.00 13.49 73 PRO A CA 1
ATOM 539 C C . PRO A 1 73 ? 17.626 40.418 65.051 1.00 13.14 73 PRO A C 1
ATOM 540 O O . PRO A 1 73 ? 18.833 40.619 65.177 1.00 12.56 73 PRO A O 1
ATOM 544 N N . LEU A 1 74 ? 16.899 40.930 64.064 1.00 12.70 74 LEU A N 1
ATOM 545 C CA . LEU A 1 74 ? 17.472 41.803 63.049 1.00 14.90 74 LEU A CA 1
ATOM 546 C C . LEU A 1 74 ? 16.468 42.926 62.738 1.00 15.02 74 LEU A C 1
ATOM 547 O O . LEU A 1 74 ? 15.988 43.049 61.610 1.00 18.38 74 LEU A O 1
ATOM 552 N N . ASN A 1 75 ? 16.163 43.746 63.742 1.00 12.47 75 ASN A N 1
ATOM 553 C CA . ASN A 1 75 ? 15.208 44.847 63.589 1.00 12.03 75 ASN A CA 1
ATOM 554 C C . ASN A 1 75 ? 15.732 46.116 62.907 1.00 11.33 75 ASN A C 1
ATOM 555 O O . ASN A 1 75 ? 14.938 46.924 62.421 1.00 11.11 75 ASN A O 1
ATOM 560 N N . ILE A 1 76 ? 17.052 46.301 62.872 1.00 8.70 76 ILE A N 1
ATOM 561 C CA . ILE A 1 76 ? 17.642 47.490 62.247 1.00 7.60 76 ILE A CA 1
ATOM 562 C C . ILE A 1 76 ? 17.852 47.198 60.766 1.00 6.18 76 ILE A C 1
ATOM 563 O O . ILE A 1 76 ? 18.730 46.431 60.382 1.00 6.05 76 ILE A O 1
ATOM 568 N N . ARG A 1 77 ? 17.028 47.830 59.938 1.00 5.97 77 ARG A N 1
ATOM 569 C CA . ARG A 1 77 ? 17.028 47.600 58.498 1.00 4.89 77 ARG A CA 1
ATOM 570 C C . ARG A 1 77 ? 18.348 47.663 57.741 1.00 5.33 77 ARG A C 1
ATOM 571 O O . ARG A 1 77 ? 18.601 46.805 56.898 1.00 4.47 77 ARG A O 1
ATOM 579 N N . HIS A 1 78 ? 19.192 48.652 58.022 1.00 5.73 78 HIS A N 1
ATOM 580 C CA . HIS A 1 78 ? 20.451 48.754 57.282 1.00 8.53 78 HIS A CA 1
ATOM 581 C C . HIS A 1 78 ? 21.509 47.749 57.711 1.00 7.54 78 HIS A C 1
ATOM 582 O O . HIS A 1 78 ? 22.605 47.725 57.156 1.00 6.75 78 HIS A O 1
ATOM 589 N N . ILE A 1 79 ? 21.176 46.895 58.675 1.00 6.81 79 ILE A N 1
ATOM 590 C CA . ILE A 1 79 ? 22.145 45.913 59.152 1.00 7.14 79 ILE A CA 1
ATOM 591 C C . ILE A 1 79 ? 21.805 44.480 58.777 1.00 8.77 79 ILE A C 1
ATOM 592 O O . ILE A 1 79 ? 20.712 44.002 59.061 1.00 9.32 79 ILE A O 1
ATOM 597 N N . SER A 1 80 ? 22.751 43.792 58.144 1.00 9.24 80 SER A N 1
ATOM 598 C CA . SER A 1 80 ? 22.547 42.398 57.752 1.00 7.33 80 SER A CA 1
ATOM 599 C C . SER A 1 80 ? 22.975 41.476 58.903 1.00 8.09 80 SER A C 1
ATOM 600 O O . SER A 1 80 ? 23.590 41.927 59.877 1.00 7.17 80 SER A O 1
ATOM 603 N N . ILE A 1 81 ? 22.636 40.195 58.780 1.00 7.36 81 ILE A N 1
ATOM 604 C CA . ILE A 1 81 ? 22.935 39.176 59.789 1.00 8.16 81 ILE A CA 1
ATOM 605 C C . ILE A 1 81 ? 24.439 39.027 60.068 1.00 8.29 81 ILE A C 1
ATOM 606 O O . ILE A 1 81 ? 24.832 38.544 61.124 1.00 8.47 81 ILE A O 1
ATOM 611 N N . THR A 1 82 ? 25.270 39.448 59.126 1.00 7.85 82 THR A N 1
ATOM 612 C CA . THR A 1 82 ? 26.725 39.360 59.281 1.00 10.54 82 THR A CA 1
ATOM 613 C C . THR A 1 82 ? 27.230 40.087 60.538 1.00 9.81 82 THR A C 1
ATOM 614 O O . THR A 1 82 ? 28.300 39.771 61.072 1.00 12.14 82 THR A O 1
ATOM 618 N N . THR A 1 83 ? 26.455 41.061 61.001 1.00 7.12 83 THR A N 1
ATOM 619 C CA . THR A 1 83 ? 26.794 41.848 62.185 1.00 5.89 83 THR A CA 1
ATOM 620 C C . THR A 1 83 ? 27.026 40.978 63.439 1.00 5.44 83 THR A C 1
ATOM 621 O O . THR A 1 83 ? 27.696 41.401 64.392 1.00 1.84 83 THR A O 1
ATOM 625 N N . TYR A 1 84 ? 26.480 39.764 63.436 1.00 3.67 84 TYR A N 1
ATOM 626 C CA . TYR A 1 84 ? 26.636 38.849 64.572 1.00 4.51 84 TYR A CA 1
ATOM 627 C C . TYR A 1 84 ? 27.877 37.948 64.507 1.00 5.06 84 TYR A C 1
ATOM 628 O O . TYR A 1 84 ? 28.226 37.293 65.496 1.00 6.32 84 TYR A O 1
ATOM 637 N N . ALA A 1 85 ? 28.545 37.913 63.357 1.00 5.05 85 ALA A N 1
ATOM 638 C CA . ALA A 1 85 ? 29.717 37.051 63.190 1.00 4.45 85 ALA A CA 1
ATOM 639 C C . ALA A 1 85 ? 30.806 37.307 64.229 1.00 4.62 85 ALA A C 1
ATOM 640 O O . ALA A 1 85 ? 31.533 36.399 64.610 1.00 3.31 85 ALA A O 1
ATOM 642 N N . ARG A 1 86 ? 30.905 38.544 64.690 1.00 5.24 86 ARG A N 1
ATOM 643 C CA . ARG A 1 86 ? 31.920 38.915 65.660 1.00 6.62 86 ARG A CA 1
ATOM 644 C C . ARG A 1 86 ? 31.828 38.103 66.951 1.00 6.78 86 ARG A C 1
ATOM 645 O O . ARG A 1 86 ? 32.818 37.937 67.655 1.00 6.52 86 ARG A O 1
ATOM 653 N N . LEU A 1 87 ? 30.641 37.590 67.250 1.00 6.57 87 LEU A N 1
ATOM 654 C CA . LEU A 1 87 ? 30.430 36.792 68.456 1.00 8.09 87 LEU A CA 1
ATOM 655 C C . LEU A 1 87 ? 31.282 35.516 68.506 1.00 8.65 87 LEU A C 1
ATOM 656 O O . LEU A 1 87 ? 31.606 35.034 69.588 1.00 9.08 87 LEU A O 1
ATOM 661 N N . LYS A 1 88 ? 31.633 34.966 67.340 1.00 9.44 88 LYS A N 1
ATOM 662 C CA . LYS A 1 88 ? 32.458 33.749 67.267 1.00 7.36 88 LYS A CA 1
ATOM 663 C C . LYS A 1 88 ? 33.930 34.044 66.940 1.00 8.41 88 LYS A C 1
ATOM 664 O O . LYS A 1 88 ? 34.654 33.185 66.430 1.00 7.77 88 LYS A O 1
ATOM 670 N N . LEU A 1 89 ? 34.379 35.256 67.237 1.00 7.42 89 LEU A N 1
ATOM 671 C CA . LEU A 1 89 ? 35.753 35.650 66.939 1.00 9.21 89 LEU A CA 1
ATOM 672 C C . LEU A 1 89 ? 36.764 34.692 67.571 1.00 10.28 89 LEU A C 1
ATOM 673 O O . LEU A 1 89 ? 37.824 34.422 66.995 1.00 10.41 89 LEU A O 1
ATOM 678 N N . GLY A 1 90 ? 36.430 34.173 68.749 1.00 8.79 90 GLY A N 1
ATOM 679 C CA . GLY A 1 90 ? 37.313 33.238 69.425 1.00 9.70 90 GLY A CA 1
ATOM 680 C C . GLY A 1 90 ? 37.447 31.914 68.689 1.00 10.99 90 GLY A C 1
ATOM 681 O O . GLY A 1 90 ? 38.433 31.196 68.867 1.00 8.57 90 GLY A O 1
ATOM 682 N N . GLU A 1 91 ? 36.449 31.588 67.868 1.00 9.70 91 GLU A N 1
ATOM 683 C CA . GLU A 1 91 ? 36.448 30.360 67.076 1.00 11.31 91 GLU A CA 1
ATOM 684 C C . GLU A 1 91 ? 37.094 30.562 65.697 1.00 11.59 91 GLU A C 1
ATOM 685 O O . GLU A 1 91 ? 37.648 29.617 65.108 1.00 11.17 91 GLU A O 1
ATOM 691 N N . TYR A 1 92 ? 37.007 31.793 65.194 1.00 10.01 92 TYR A N 1
ATOM 692 C CA . TYR A 1 92 ? 37.526 32.155 63.874 1.00 10.26 92 TYR A CA 1
ATOM 693 C C . TYR A 1 92 ? 38.996 32.526 63.782 1.00 10.25 92 TYR A C 1
ATOM 694 O O . TYR A 1 92 ? 39.585 32.401 62.718 1.00 10.60 92 TYR A O 1
ATOM 703 N N . ILE A 1 93 ? 39.579 33.011 64.875 1.00 11.89 93 ILE A N 1
ATOM 704 C CA . ILE A 1 93 ? 40.983 33.417 64.869 1.00 13.90 93 ILE A CA 1
ATOM 705 C C . ILE A 1 93 ? 41.755 32.724 65.984 1.00 14.92 93 ILE A C 1
ATOM 706 O O . ILE A 1 93 ? 41.411 32.848 67.162 1.00 14.71 93 ILE A O 1
ATOM 711 N N . ALA A 1 94 ? 42.797 31.994 65.600 1.00 14.44 94 ALA A N 1
ATOM 712 C CA . ALA A 1 94 ? 43.613 31.253 66.552 1.00 19.17 94 ALA A CA 1
ATOM 713 C C . ALA A 1 94 ? 45.000 31.846 66.799 1.00 20.18 94 ALA A C 1
ATOM 714 O O . ALA A 1 94 ? 45.542 31.723 67.896 1.00 21.48 94 ALA A O 1
ATOM 716 N N . ASP A 1 95 ? 45.562 32.485 65.781 1.00 22.83 95 ASP A N 1
ATOM 717 C CA . ASP A 1 95 ? 46.908 33.060 65.851 1.00 24.21 95 ASP A CA 1
ATOM 718 C C . ASP A 1 95 ? 47.119 34.338 66.668 1.00 22.95 95 ASP A C 1
ATOM 719 O O . ASP A 1 95 ? 48.263 34.719 66.926 1.00 24.45 95 ASP A O 1
ATOM 724 N N . CYS A 1 96 ? 46.044 34.992 67.092 1.00 20.75 96 CYS A N 1
ATOM 725 C CA . CYS A 1 96 ? 46.189 36.238 67.847 1.00 18.78 96 CYS A CA 1
ATOM 726 C C . CYS A 1 96 ? 45.612 36.209 69.249 1.00 17.17 96 CYS A C 1
ATOM 727 O O . CYS A 1 96 ? 44.529 35.668 69.470 1.00 18.21 96 CYS A O 1
ATOM 730 N N . ASP A 1 97 ? 46.334 36.810 70.189 1.00 14.12 97 ASP A N 1
ATOM 731 C CA . ASP A 1 97 ? 45.870 36.901 71.566 1.00 15.04 97 ASP A CA 1
ATOM 732 C C . ASP A 1 97 ? 45.042 38.171 71.702 1.00 14.11 97 ASP A C 1
ATOM 733 O O . ASP A 1 97 ? 44.280 38.328 72.656 1.00 13.19 97 ASP A O 1
ATOM 738 N N . LYS A 1 98 ? 45.226 39.083 70.750 1.00 12.91 98 LYS A N 1
ATOM 739 C CA . LYS A 1 98 ? 44.510 40.357 70.742 1.00 13.42 98 LYS A CA 1
ATOM 740 C C . LYS A 1 98 ? 44.262 40.804 69.310 1.00 11.15 98 LYS A C 1
ATOM 741 O O . LYS A 1 98 ? 45.137 40.668 68.458 1.00 9.85 98 LYS A O 1
ATOM 747 N N . VAL A 1 99 ? 43.062 41.317 69.045 1.00 9.54 99 VAL A N 1
ATOM 748 C CA . VAL A 1 99 ? 42.722 41.819 67.716 1.00 8.29 99 VAL A CA 1
ATOM 749 C C . VAL A 1 99 ? 41.906 43.087 67.873 1.00 8.09 99 VAL A C 1
ATOM 750 O O . VAL A 1 99 ? 41.257 43.290 68.899 1.00 9.17 99 VAL A O 1
ATOM 754 N N . LEU A 1 100 ? 41.959 43.952 66.869 1.00 6.22 100 LEU A N 1
ATOM 755 C CA . LEU A 1 100 ? 41.199 45.191 66.914 1.00 5.34 100 LEU A CA 1
ATOM 756 C C . LEU A 1 100 ? 40.110 45.073 65.871 1.00 5.23 100 LEU A C 1
ATOM 757 O O . LEU A 1 100 ? 40.381 45.096 64.664 1.00 5.09 100 LEU A O 1
ATOM 762 N N . TYR A 1 101 ? 38.882 44.911 66.351 1.00 4.19 101 TYR A N 1
ATOM 763 C CA . TYR A 1 101 ? 37.731 44.778 65.484 1.00 5.62 101 TYR A CA 1
ATOM 764 C C . TYR A 1 101 ? 37.155 46.145 65.114 1.00 5.07 101 TYR A C 1
ATOM 765 O O . TYR A 1 101 ? 36.967 47.010 65.979 1.00 4.34 101 TYR A O 1
ATOM 774 N N . LEU A 1 102 ? 36.863 46.320 63.832 1.00 3.69 102 LEU A N 1
ATOM 775 C CA . LEU A 1 102 ? 36.282 47.560 63.323 1.00 4.75 102 LEU A CA 1
ATOM 776 C C . LEU A 1 102 ? 35.062 47.250 62.455 1.00 4.91 102 LEU A C 1
ATOM 777 O O . LEU A 1 102 ? 35.052 46.248 61.745 1.00 4.43 102 LEU A O 1
ATOM 782 N N . ASP A 1 103 ? 34.043 48.105 62.537 1.00 3.95 103 ASP A N 1
ATOM 783 C CA . ASP A 1 103 ? 32.845 47.977 61.717 1.00 4.16 103 ASP A CA 1
ATOM 784 C C . ASP A 1 103 ? 33.309 48.403 60.321 1.00 5.00 103 ASP A C 1
ATOM 785 O O . ASP A 1 103 ? 34.387 48.967 60.169 1.00 3.32 103 ASP A O 1
ATOM 790 N N . ILE A 1 104 ? 32.489 48.169 59.312 1.00 6.88 104 ILE A N 1
ATOM 791 C CA . ILE A 1 104 ? 32.856 48.525 57.941 1.00 5.99 104 ILE A CA 1
ATOM 792 C C . ILE A 1 104 ? 32.681 50.013 57.667 1.00 6.61 104 ILE A C 1
ATOM 793 O O . ILE A 1 104 ? 33.400 50.598 56.848 1.00 6.75 104 ILE A O 1
ATOM 798 N N . ASP A 1 105 ? 31.725 50.622 58.361 1.00 5.66 105 ASP A N 1
ATOM 799 C CA . ASP A 1 105 ? 31.421 52.035 58.189 1.00 6.26 105 ASP A CA 1
ATOM 800 C C . ASP A 1 105 ? 32.307 52.945 59.035 1.00 5.84 105 ASP A C 1
ATOM 801 O O . ASP A 1 105 ? 31.810 53.829 59.730 1.00 5.82 105 ASP A O 1
ATOM 806 N N . VAL A 1 106 ? 33.615 52.713 58.987 1.00 6.51 106 VAL A N 1
ATOM 807 C CA . VAL A 1 106 ? 34.552 53.549 59.723 1.00 6.68 106 VAL A CA 1
ATOM 808 C C . VAL A 1 106 ? 35.577 54.128 58.761 1.00 7.15 106 VAL A C 1
ATOM 809 O O . VAL A 1 106 ? 35.834 53.587 57.677 1.00 4.83 106 VAL A O 1
ATOM 813 N N . LEU A 1 107 ? 36.158 55.244 59.172 1.00 7.38 107 LEU A N 1
ATOM 814 C CA . LEU A 1 107 ? 37.171 55.915 58.387 1.00 8.94 107 LEU A CA 1
ATOM 815 C C . LEU A 1 107 ? 38.227 56.274 59.424 1.00 8.35 107 LEU A C 1
ATOM 816 O O . LEU A 1 107 ? 38.012 57.155 60.246 1.00 8.78 107 LEU A O 1
ATOM 821 N N . VAL A 1 108 ? 39.344 55.552 59.415 1.00 8.90 108 VAL A N 1
ATOM 822 C CA . VAL A 1 108 ? 40.422 55.811 60.365 1.00 10.18 108 VAL A CA 1
ATOM 823 C C . VAL A 1 108 ? 41.178 57.043 59.912 1.00 11.18 108 VAL A C 1
ATOM 824 O O . VAL A 1 108 ? 41.675 57.085 58.789 1.00 10.86 108 VAL A O 1
ATOM 828 N N . ARG A 1 109 ? 41.267 58.044 60.785 1.00 10.87 109 ARG A N 1
ATOM 829 C CA . ARG A 1 109 ? 41.941 59.293 60.433 1.00 12.21 109 ARG A CA 1
ATOM 830 C C . ARG A 1 109 ? 43.241 59.578 61.188 1.00 12.93 109 ARG A C 1
ATOM 831 O O . ARG A 1 109 ? 43.940 60.541 60.872 1.00 12.31 109 ARG A O 1
ATOM 839 N N . ASP A 1 110 ? 43.543 58.770 62.202 1.00 11.27 110 ASP A N 1
ATOM 840 C CA . ASP A 1 110 ? 44.774 58.934 62.975 1.00 11.48 110 ASP A CA 1
ATOM 841 C C . ASP A 1 110 ? 45.217 57.560 63.460 1.00 10.90 110 ASP A C 1
ATOM 842 O O . ASP A 1 110 ? 44.427 56.609 63.440 1.00 9.47 110 ASP A O 1
ATOM 847 N N . SER A 1 111 ? 46.474 57.454 63.895 1.00 10.87 111 SER A N 1
ATOM 848 C CA . SER A 1 111 ? 47.014 56.191 64.370 1.00 10.03 111 SER A CA 1
ATOM 849 C C . SER A 1 111 ? 46.184 55.517 65.455 1.00 9.99 111 SER A C 1
ATOM 850 O O . SER A 1 111 ? 45.667 56.174 66.358 1.00 6.53 111 SER A O 1
ATOM 853 N N . LEU A 1 112 ? 46.082 54.194 65.352 1.00 7.59 112 LEU A N 1
ATOM 854 C CA . LEU A 1 112 ? 45.344 53.383 66.311 1.00 6.87 112 LEU A CA 1
ATOM 855 C C . LEU A 1 112 ? 46.283 52.769 67.354 1.00 6.58 112 LEU A C 1
ATOM 856 O O . LEU A 1 112 ? 45.841 52.065 68.264 1.00 5.95 112 LEU A O 1
ATOM 861 N N . THR A 1 113 ? 47.577 53.035 67.226 1.00 6.23 113 THR A N 1
ATOM 862 C CA . THR A 1 113 ? 48.555 52.465 68.148 1.00 9.30 113 THR A CA 1
ATOM 863 C C . THR A 1 113 ? 48.264 52.702 69.636 1.00 10.14 113 THR A C 1
ATOM 864 O O . THR A 1 113 ? 48.454 51.805 70.460 1.00 10.35 113 THR A O 1
ATOM 868 N N . PRO A 1 114 ? 47.795 53.907 70.005 1.00 10.59 114 PRO A N 1
ATOM 869 C CA . PRO A 1 114 ? 47.513 54.118 71.431 1.00 9.34 114 PRO A CA 1
ATOM 870 C C . PRO A 1 114 ? 46.440 53.142 71.916 1.00 7.73 114 PRO A C 1
ATOM 871 O O . PRO A 1 114 ? 46.515 52.616 73.026 1.00 5.81 114 PRO A O 1
ATOM 875 N N . LEU A 1 115 ? 45.440 52.899 71.077 1.00 6.66 115 LEU A N 1
ATOM 876 C CA . LEU A 1 115 ? 44.365 51.978 71.438 1.00 7.92 115 LEU A CA 1
ATOM 877 C C . LEU A 1 115 ? 44.908 50.554 71.446 1.00 5.63 115 LEU A C 1
ATOM 878 O O . LEU A 1 115 ? 44.683 49.797 72.389 1.00 9.88 115 LEU A O 1
ATOM 883 N N . TRP A 1 116 ? 45.628 50.205 70.389 1.00 5.71 116 TRP A N 1
ATOM 884 C CA . TRP A 1 116 ? 46.240 48.889 70.253 1.00 5.94 116 TRP A CA 1
ATOM 885 C C . TRP A 1 116 ? 47.163 48.570 71.436 1.00 7.82 116 TRP A C 1
ATOM 886 O O . TRP A 1 116 ? 47.189 47.440 71.919 1.00 7.65 116 TRP A O 1
ATOM 897 N N . ASP A 1 117 ? 47.903 49.571 71.910 1.00 8.93 117 ASP A N 1
ATOM 898 C CA . ASP A 1 117 ? 48.832 49.368 73.020 1.00 10.32 117 ASP A CA 1
ATOM 899 C C . ASP A 1 117 ? 48.161 49.312 74.390 1.00 11.82 117 ASP A C 1
ATOM 900 O O . ASP A 1 117 ? 48.829 49.069 75.397 1.00 10.41 117 ASP A O 1
ATOM 905 N N . THR A 1 118 ? 46.850 49.538 74.436 1.00 12.94 118 THR A N 1
ATOM 906 C CA . THR A 1 118 ? 46.127 49.518 75.704 1.00 13.43 118 THR A CA 1
ATOM 907 C C . THR A 1 118 ? 46.195 48.140 76.350 1.00 15.10 118 THR A C 1
ATOM 908 O O . THR A 1 118 ? 45.965 47.117 75.696 1.00 13.65 118 THR A O 1
ATOM 912 N N . ASP A 1 119 ? 46.532 48.115 77.636 1.00 15.30 119 ASP A N 1
ATOM 913 C CA . ASP A 1 119 ? 46.622 46.857 78.373 1.00 16.79 119 ASP A CA 1
ATOM 914 C C . ASP A 1 119 ? 45.229 46.514 78.901 1.00 15.34 119 ASP A C 1
ATOM 915 O O . ASP A 1 119 ? 44.703 47.195 79.779 1.00 15.43 119 ASP A O 1
ATOM 920 N N . LEU A 1 120 ? 44.639 45.455 78.356 1.00 14.51 120 LEU A N 1
ATOM 921 C CA . LEU A 1 120 ? 43.298 45.036 78.745 1.00 13.27 120 LEU A CA 1
ATOM 922 C C . LEU A 1 120 ? 43.224 44.238 80.050 1.00 14.49 120 LEU A C 1
ATOM 923 O O . LEU A 1 120 ? 42.133 44.016 80.577 1.00 15.72 120 LEU A O 1
ATOM 928 N N . GLY A 1 121 ? 44.366 43.798 80.569 1.00 14.69 121 GLY A N 1
ATOM 929 C CA . GLY A 1 121 ? 44.327 43.019 81.796 1.00 16.50 121 GLY A CA 1
ATOM 930 C C . GLY A 1 121 ? 43.387 41.837 81.615 1.00 16.65 121 GLY A C 1
ATOM 931 O O . GLY A 1 121 ? 43.390 41.193 80.560 1.00 16.11 121 GLY A O 1
ATOM 932 N N . ASP A 1 122 ? 42.559 41.549 82.621 1.00 16.22 122 ASP A N 1
ATOM 933 C CA . ASP A 1 122 ? 41.642 40.421 82.506 1.00 17.54 122 ASP A CA 1
ATOM 934 C C . ASP A 1 122 ? 40.268 40.879 82.030 1.00 15.65 122 ASP A C 1
ATOM 935 O O . ASP A 1 122 ? 39.275 40.158 82.198 1.00 15.06 122 ASP A O 1
ATOM 940 N N . ASN A 1 123 ? 40.195 42.067 81.437 1.00 13.13 123 ASN A N 1
ATOM 941 C CA . ASN A 1 123 ? 38.936 42.576 80.903 1.00 12.50 123 ASN A CA 1
ATOM 942 C C . ASN A 1 123 ? 38.659 41.797 79.615 1.00 11.33 123 ASN A C 1
ATOM 943 O O . ASN A 1 123 ? 39.581 41.258 79.005 1.00 10.36 123 ASN A O 1
ATOM 948 N N . TRP A 1 124 ? 37.390 41.743 79.212 1.00 10.94 124 TRP A N 1
ATOM 949 C CA . TRP A 1 124 ? 36.986 41.044 77.993 1.00 8.98 124 TRP A CA 1
ATOM 950 C C . TRP A 1 124 ? 37.377 41.812 76.729 1.00 8.94 124 TRP A C 1
ATOM 951 O O . TRP A 1 124 ? 37.739 41.224 75.712 1.00 6.64 124 TRP A O 1
ATOM 962 N N . LEU A 1 125 ? 37.280 43.132 76.794 1.00 8.48 125 LEU A N 1
ATOM 963 C CA . LEU A 1 125 ? 37.616 43.961 75.644 1.00 9.32 125 LEU A CA 1
ATOM 964 C C . LEU A 1 125 ? 37.697 45.420 76.066 1.00 8.68 125 LEU A C 1
ATOM 965 O O . LEU A 1 125 ? 37.364 45.774 77.200 1.00 9.29 125 LEU A O 1
ATOM 970 N N . GLY A 1 126 ? 38.161 46.250 75.144 1.00 7.00 126 GLY A N 1
ATOM 971 C CA . GLY A 1 126 ? 38.247 47.672 75.384 1.00 8.34 126 GLY A CA 1
ATOM 972 C C . GLY A 1 126 ? 37.359 48.278 74.317 1.00 8.91 126 GLY A C 1
ATOM 973 O O . GLY A 1 126 ? 37.414 47.860 73.152 1.00 7.66 126 GLY A O 1
ATOM 974 N N . ALA A 1 127 ? 36.520 49.232 74.696 1.00 8.24 127 ALA A N 1
ATOM 975 C CA . ALA A 1 127 ? 35.631 49.864 73.726 1.00 7.31 127 ALA A CA 1
ATOM 976 C C . ALA A 1 127 ? 35.288 51.287 74.149 1.00 7.98 127 ALA A C 1
ATOM 977 O O . ALA A 1 127 ? 35.498 51.669 75.307 1.00 6.03 127 ALA A O 1
ATOM 979 N N . SER A 1 128 ? 34.784 52.075 73.204 1.00 6.80 128 SER A N 1
ATOM 980 C CA . SER A 1 128 ? 34.399 53.449 73.490 1.00 7.89 128 SER A CA 1
ATOM 981 C C . SER A 1 128 ? 32.917 53.457 73.859 1.00 7.52 128 SER A C 1
ATOM 982 O O . SER A 1 128 ? 32.145 52.609 73.403 1.00 5.62 128 SER A O 1
ATOM 985 N N . ILE A 1 129 ? 32.532 54.420 74.691 1.00 7.83 129 ILE A N 1
ATOM 986 C CA . ILE A 1 129 ? 31.154 54.553 75.167 1.00 6.98 129 ILE A CA 1
ATOM 987 C C . ILE A 1 129 ? 30.201 55.094 74.105 1.00 8.28 129 ILE A C 1
ATOM 988 O O . ILE A 1 129 ? 30.569 55.959 73.305 1.00 6.01 129 ILE A O 1
ATOM 993 N N . ASP A 1 130 ? 28.976 54.572 74.096 1.00 5.47 130 ASP A N 1
ATOM 994 C CA . ASP A 1 130 ? 27.974 55.034 73.148 1.00 7.94 130 ASP A CA 1
ATOM 995 C C . ASP A 1 130 ? 27.128 56.081 73.867 1.00 6.65 130 ASP A C 1
ATOM 996 O O . ASP A 1 130 ? 26.264 55.740 74.675 1.00 8.21 130 ASP A O 1
ATOM 1001 N N . LEU A 1 131 ? 27.401 57.354 73.596 1.00 9.87 131 LEU A N 1
ATOM 1002 C CA . LEU A 1 131 ? 26.670 58.463 74.229 1.00 10.73 131 LEU A CA 1
ATOM 1003 C C . LEU A 1 131 ? 25.170 58.419 73.952 1.00 11.27 131 LEU A C 1
ATOM 1004 O O . LEU A 1 131 ? 24.356 58.738 74.832 1.00 10.21 131 LEU A O 1
ATOM 1009 N N . PHE A 1 132 ? 24.804 58.033 72.732 1.00 9.86 132 PHE A N 1
ATOM 1010 C CA . PHE A 1 132 ? 23.397 57.967 72.355 1.00 11.36 132 PHE A CA 1
ATOM 1011 C C . PHE A 1 132 ? 22.604 56.977 73.216 1.00 11.56 132 PHE A C 1
ATOM 1012 O O . PHE A 1 132 ? 21.552 57.319 73.765 1.00 12.29 132 PHE A O 1
ATOM 1020 N N . VAL A 1 133 ? 23.118 55.757 73.344 1.00 9.79 133 VAL A N 1
ATOM 1021 C CA . VAL A 1 133 ? 22.438 54.730 74.129 1.00 10.20 133 VAL A CA 1
ATOM 1022 C C . VAL A 1 133 ? 22.494 55.023 75.621 1.00 11.39 133 VAL A C 1
ATOM 1023 O O . VAL A 1 133 ? 21.537 54.761 76.351 1.00 10.49 133 VAL A O 1
ATOM 1027 N N . GLU A 1 134 ? 23.628 55.549 76.072 1.00 11.83 134 GLU A N 1
ATOM 1028 C CA . GLU A 1 134 ? 23.808 55.853 77.484 1.00 13.64 134 GLU A CA 1
ATOM 1029 C C . GLU A 1 134 ? 22.790 56.883 77.954 1.00 14.94 134 GLU A C 1
ATOM 1030 O O . GLU A 1 134 ? 22.365 56.860 79.106 1.00 16.54 134 GLU A O 1
ATOM 1036 N N . ARG A 1 135 ? 22.375 57.777 77.064 1.00 15.82 135 ARG A N 1
ATOM 1037 C CA . ARG A 1 135 ? 21.413 58.787 77.454 1.00 17.19 135 ARG A CA 1
ATOM 1038 C C . ARG A 1 135 ? 19.979 58.407 77.102 1.00 17.87 135 ARG A C 1
ATOM 1039 O O . ARG A 1 135 ? 19.070 59.219 77.230 1.00 18.19 135 ARG A O 1
ATOM 1047 N N . GLN A 1 136 ? 19.778 57.171 76.655 1.00 16.07 136 GLN A N 1
ATOM 1048 C CA . GLN A 1 136 ? 18.438 56.694 76.335 1.00 17.54 136 GLN A CA 1
ATOM 1049 C C . GLN A 1 136 ? 17.875 56.249 77.685 1.00 18.26 136 GLN A C 1
ATOM 1050 O O . GLN A 1 136 ? 18.133 55.129 78.132 1.00 16.34 136 GLN A O 1
ATOM 1056 N N . GLU A 1 137 ? 17.114 57.130 78.332 1.00 19.85 137 GLU A N 1
ATOM 1057 C CA . GLU A 1 137 ? 16.561 56.856 79.665 1.00 22.18 137 GLU A CA 1
ATOM 1058 C C . GLU A 1 137 ? 15.990 55.465 79.909 1.00 19.80 137 GLU A C 1
ATOM 1059 O O . GLU A 1 137 ? 15.086 55.010 79.204 1.00 21.45 137 GLU A O 1
ATOM 1065 N N . GLY A 1 138 ? 16.533 54.801 80.926 1.00 19.33 138 GLY A N 1
ATOM 1066 C CA . GLY A 1 138 ? 16.075 53.476 81.307 1.00 17.68 138 GLY A CA 1
ATOM 1067 C C . GLY A 1 138 ? 16.437 52.295 80.420 1.00 16.55 138 GLY A C 1
ATOM 1068 O O . GLY A 1 138 ? 16.209 51.149 80.806 1.00 17.06 138 GLY A O 1
ATOM 1069 N N . TYR A 1 139 ? 17.001 52.537 79.243 1.00 14.35 139 TYR A N 1
ATOM 1070 C CA . TYR A 1 139 ? 17.326 51.415 78.370 1.00 12.90 139 TYR A CA 1
ATOM 1071 C C . TYR A 1 139 ? 18.389 50.489 78.931 1.00 12.02 139 TYR A C 1
ATOM 1072 O O . TYR A 1 139 ? 18.183 49.285 79.015 1.00 14.57 139 TYR A O 1
ATOM 1081 N N . LYS A 1 140 ? 19.532 51.067 79.276 1.00 11.12 140 LYS A N 1
ATOM 1082 C CA . LYS A 1 140 ? 20.671 50.343 79.816 1.00 11.89 140 LYS A CA 1
ATOM 1083 C C . LYS A 1 140 ? 20.246 49.337 80.888 1.00 13.00 140 LYS A C 1
ATOM 1084 O O . LYS A 1 140 ? 20.697 48.189 80.898 1.00 12.91 140 LYS A O 1
ATOM 1090 N N . GLN A 1 141 ? 19.358 49.767 81.776 1.00 11.86 141 GLN A N 1
ATOM 1091 C CA . GLN A 1 141 ? 18.881 48.912 82.851 1.00 14.73 141 GLN A CA 1
ATOM 1092 C C . GLN A 1 141 ? 18.001 47.752 82.371 1.00 14.48 141 GLN A C 1
ATOM 1093 O O . GLN A 1 141 ? 17.997 46.677 82.982 1.00 15.30 141 GLN A O 1
ATOM 1099 N N . LYS A 1 142 ? 17.265 47.962 81.283 1.00 13.55 142 LYS A N 1
ATOM 1100 C CA . LYS A 1 142 ? 16.414 46.916 80.730 1.00 14.00 142 LYS A CA 1
ATOM 1101 C C . LYS A 1 142 ? 17.245 45.696 80.357 1.00 12.97 142 LYS A C 1
ATOM 1102 O O . LYS A 1 142 ? 16.728 44.580 80.318 1.00 12.98 142 LYS A O 1
ATOM 1108 N N . ILE A 1 143 ? 18.522 45.891 80.042 1.00 11.71 143 ILE A N 1
ATOM 1109 C CA . ILE A 1 143 ? 19.333 44.726 79.700 1.00 11.30 143 ILE A CA 1
ATOM 1110 C C . ILE A 1 143 ? 20.253 44.281 80.839 1.00 11.51 143 ILE A C 1
ATOM 1111 O O . ILE A 1 143 ? 21.248 43.593 80.616 1.00 12.22 143 ILE A O 1
ATOM 1116 N N . GLY A 1 144 ? 19.894 44.682 82.061 1.00 12.03 144 GLY A N 1
ATOM 1117 C CA . GLY A 1 144 ? 20.632 44.289 83.250 1.00 9.97 144 GLY A CA 1
ATOM 1118 C C . GLY A 1 144 ? 21.856 45.078 83.664 1.00 10.84 144 GLY A C 1
ATOM 1119 O O . GLY A 1 144 ? 22.614 44.638 84.529 1.00 9.21 144 GLY A O 1
ATOM 1128 N N . ALA A 1 146 ? 23.965 48.310 85.330 1.00 13.87 146 ALA A N 1
ATOM 1129 C CA . ALA A 1 146 ? 23.869 49.264 86.433 1.00 14.37 146 ALA A CA 1
ATOM 1130 C C . ALA A 1 146 ? 24.148 50.673 85.922 1.00 14.93 146 ALA A C 1
ATOM 1131 O O . ALA A 1 146 ? 24.764 50.849 84.872 1.00 12.90 146 ALA A O 1
ATOM 1133 N N . ASP A 1 147 ? 23.695 51.673 86.668 1.00 15.77 147 ASP A N 1
ATOM 1134 C CA . ASP A 1 147 ? 23.902 53.062 86.282 1.00 16.03 147 ASP A CA 1
ATOM 1135 C C . ASP A 1 147 ? 25.376 53.357 86.064 1.00 14.35 147 ASP A C 1
ATOM 1136 O O . ASP A 1 147 ? 25.733 54.157 85.196 1.00 12.82 147 ASP A O 1
ATOM 1141 N N . GLY A 1 148 ? 26.223 52.697 86.854 1.00 12.19 148 GLY A N 1
ATOM 1142 C CA . GLY A 1 148 ? 27.658 52.913 86.771 1.00 10.61 148 GLY A CA 1
ATOM 1143 C C . GLY A 1 148 ? 28.400 52.102 85.727 1.00 9.00 148 GLY A C 1
ATOM 1144 O O . GLY A 1 148 ? 29.609 52.255 85.578 1.00 11.00 148 GLY A O 1
ATOM 1145 N N . GLU A 1 149 ? 27.694 51.221 85.026 1.00 7.86 149 GLU A N 1
ATOM 1146 C CA . GLU A 1 149 ? 28.311 50.420 83.970 1.00 8.86 149 GLU A CA 1
ATOM 1147 C C . GLU A 1 149 ? 27.912 51.140 82.688 1.00 7.98 149 GLU A C 1
ATOM 1148 O O . GLU A 1 149 ? 26.728 51.293 82.388 1.00 8.23 149 GLU A O 1
ATOM 1154 N N . TYR A 1 150 ? 28.911 51.602 81.952 1.00 8.19 150 TYR A N 1
ATOM 1155 C CA . TYR A 1 150 ? 28.659 52.363 80.742 1.00 8.68 150 TYR A CA 1
ATOM 1156 C C . TYR A 1 150 ? 28.493 51.516 79.488 1.00 8.15 150 TYR A C 1
ATOM 1157 O O . TYR A 1 150 ? 29.298 50.631 79.192 1.00 6.58 150 TYR A O 1
ATOM 1166 N N . TYR A 1 151 ? 27.416 51.793 78.763 1.00 7.40 151 TYR A N 1
ATOM 1167 C CA . TYR A 1 151 ? 27.089 51.061 77.546 1.00 7.56 151 TYR A CA 1
ATOM 1168 C C . TYR A 1 151 ? 28.077 51.444 76.451 1.00 7.17 151 TYR A C 1
ATOM 1169 O O . TYR A 1 151 ? 28.209 52.623 76.123 1.00 7.20 151 TYR A O 1
ATOM 1178 N N . PHE A 1 152 ? 28.780 50.458 75.900 1.00 5.95 152 PHE A N 1
ATOM 1179 C CA . PHE A 1 152 ? 29.752 50.745 74.858 1.00 5.25 152 PHE A CA 1
ATOM 1180 C C . PHE A 1 152 ? 29.229 50.465 73.459 1.00 5.94 152 PHE A C 1
ATOM 1181 O O . PHE A 1 152 ? 28.294 49.686 73.278 1.00 6.61 152 PHE A O 1
ATOM 1189 N N . ASN A 1 153 ? 29.824 51.128 72.475 1.00 5.21 153 ASN A N 1
ATOM 1190 C CA . ASN A 1 153 ? 29.445 50.920 71.085 1.00 5.18 153 ASN A CA 1
ATOM 1191 C C . ASN A 1 153 ? 30.295 49.762 70.573 1.00 5.59 153 ASN A C 1
ATOM 1192 O O . ASN A 1 153 ? 31.493 49.695 70.844 1.00 4.55 153 ASN A O 1
ATOM 1197 N N . ALA A 1 154 ? 29.673 48.844 69.839 1.00 4.88 154 ALA A N 1
ATOM 1198 C CA . ALA A 1 154 ? 30.377 47.668 69.328 1.00 6.23 154 ALA A CA 1
ATOM 1199 C C . ALA A 1 154 ? 31.141 47.862 68.015 1.00 5.82 154 ALA A C 1
ATOM 1200 O O . ALA A 1 154 ? 31.730 46.909 67.492 1.00 6.36 154 ALA A O 1
ATOM 1202 N N . GLY A 1 155 ? 31.141 49.082 67.486 1.00 5.54 155 GLY A N 1
ATOM 1203 C CA . GLY A 1 155 ? 31.819 49.339 66.227 1.00 3.84 155 GLY A CA 1
ATOM 1204 C C . GLY A 1 155 ? 33.340 49.366 66.242 1.00 5.52 155 GLY A C 1
ATOM 1205 O O . GLY A 1 155 ? 33.969 49.285 65.184 1.00 5.02 155 GLY A O 1
ATOM 1206 N N . VAL A 1 156 ? 33.930 49.500 67.430 1.00 4.57 156 VAL A N 1
ATOM 1207 C CA . VAL A 1 156 ? 35.384 49.521 67.589 1.00 3.42 156 VAL A CA 1
ATOM 1208 C C . VAL A 1 156 ? 35.706 48.750 68.865 1.00 4.98 156 VAL A C 1
ATOM 1209 O O . VAL A 1 156 ? 35.428 49.216 69.972 1.00 4.27 156 VAL A O 1
ATOM 1213 N N . LEU A 1 157 ? 36.303 47.575 68.711 1.00 4.26 157 LEU A N 1
ATOM 1214 C CA . LEU A 1 157 ? 36.596 46.739 69.863 1.00 5.92 157 LEU A CA 1
ATOM 1215 C C . LEU A 1 157 ? 37.993 46.155 69.907 1.00 6.69 157 LEU A C 1
ATOM 1216 O O . LEU A 1 157 ? 38.387 45.429 68.992 1.00 7.24 157 LEU A O 1
ATOM 1221 N N . LEU A 1 158 ? 38.739 46.471 70.967 1.00 6.29 158 LEU A N 1
ATOM 1222 C CA . LEU A 1 158 ? 40.071 45.891 71.155 1.00 6.82 158 LEU A CA 1
ATOM 1223 C C . LEU A 1 158 ? 39.711 44.644 71.961 1.00 7.87 158 LEU A C 1
ATOM 1224 O O . LEU A 1 158 ? 39.335 44.730 73.136 1.00 5.42 158 LEU A O 1
ATOM 1229 N N . ILE A 1 159 ? 39.818 43.483 71.326 1.00 7.05 159 ILE A N 1
ATOM 1230 C CA . ILE A 1 159 ? 39.411 42.242 71.959 1.00 6.40 159 ILE A CA 1
ATOM 1231 C C . ILE A 1 159 ? 40.504 41.373 72.574 1.00 7.81 159 ILE A C 1
ATOM 1232 O O . ILE A 1 159 ? 41.524 41.093 71.951 1.00 5.83 159 ILE A O 1
ATOM 1237 N N . ASN A 1 160 ? 40.274 40.958 73.815 1.00 7.67 160 ASN A N 1
ATOM 1238 C CA . ASN A 1 160 ? 41.213 40.089 74.523 1.00 7.93 160 ASN A CA 1
ATOM 1239 C C . ASN A 1 160 ? 40.858 38.675 74.056 1.00 9.55 160 ASN A C 1
ATOM 1240 O O . ASN A 1 160 ? 40.204 37.915 74.777 1.00 9.28 160 ASN A O 1
ATOM 1245 N N . LEU A 1 161 ? 41.280 38.336 72.840 1.00 10.14 161 LEU A N 1
ATOM 1246 C CA . LEU A 1 161 ? 40.972 37.036 72.253 1.00 11.30 161 LEU A CA 1
ATOM 1247 C C . LEU A 1 161 ? 41.409 35.842 73.091 1.00 11.79 161 LEU A C 1
ATOM 1248 O O . LEU A 1 161 ? 40.725 34.821 73.115 1.00 9.04 161 LEU A O 1
ATOM 1253 N N . LYS A 1 162 ? 42.553 35.951 73.755 1.00 11.72 162 LYS A N 1
ATOM 1254 C CA . LYS A 1 162 ? 43.020 34.843 74.585 1.00 13.52 162 LYS A CA 1
ATOM 1255 C C . LYS A 1 162 ? 41.966 34.519 75.643 1.00 13.28 162 LYS A C 1
ATOM 1256 O O . LYS A 1 162 ? 41.657 33.357 75.880 1.00 13.65 162 LYS A O 1
ATOM 1262 N N . LYS A 1 163 ? 41.403 35.545 76.276 1.00 12.67 163 LYS A N 1
ATOM 1263 C CA . LYS A 1 163 ? 40.370 35.318 77.279 1.00 10.55 163 LYS A CA 1
ATOM 1264 C C . LYS A 1 163 ? 39.129 34.710 76.608 1.00 9.85 163 LYS A C 1
ATOM 1265 O O . LYS A 1 163 ? 38.566 33.736 77.103 1.00 9.60 163 LYS A O 1
ATOM 1271 N N . TRP A 1 164 ? 38.693 35.292 75.493 1.00 9.29 164 TRP A N 1
ATOM 1272 C CA . TRP A 1 164 ? 37.524 34.772 74.780 1.00 10.52 164 TRP A CA 1
ATOM 1273 C C . TRP A 1 164 ? 37.652 33.272 74.476 1.00 11.67 164 TRP A C 1
ATOM 1274 O O . TRP A 1 164 ? 36.691 32.509 74.640 1.00 9.30 164 TRP A O 1
AT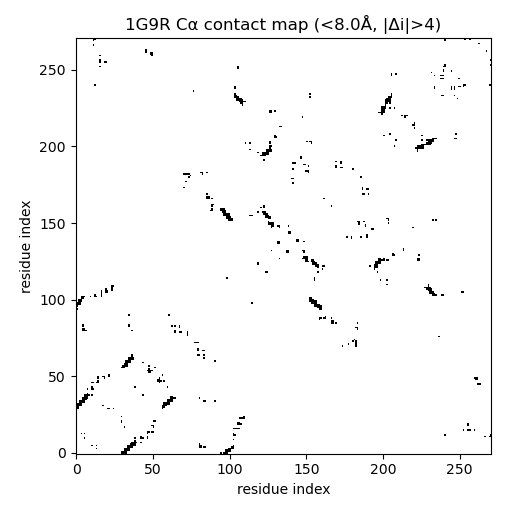OM 1285 N N . ARG A 1 165 ? 38.830 32.850 74.023 1.00 11.23 165 ARG A N 1
ATOM 1286 C CA . ARG A 1 165 ? 39.033 31.442 73.692 1.00 13.16 165 ARG A CA 1
ATOM 1287 C C . ARG A 1 165 ? 38.875 30.510 74.895 1.00 14.02 165 ARG A C 1
ATOM 1288 O O . ARG A 1 165 ? 38.733 29.303 74.736 1.00 14.67 165 ARG A O 1
ATOM 1296 N N . ARG A 1 166 ? 38.878 31.066 76.100 1.00 14.87 166 ARG A N 1
ATOM 1297 C CA . ARG A 1 166 ? 38.701 30.240 77.292 1.00 15.94 166 ARG A CA 1
ATOM 1298 C C . ARG A 1 166 ? 37.213 30.022 77.567 1.00 15.17 166 ARG A C 1
ATOM 1299 O O . ARG A 1 166 ? 36.851 29.305 78.493 1.00 14.22 166 ARG A O 1
ATOM 1307 N N . HIS A 1 167 ? 36.348 30.632 76.763 1.00 13.52 167 HIS A N 1
ATOM 1308 C CA . HIS A 1 167 ? 34.912 30.498 76.987 1.00 13.74 167 HIS A CA 1
ATOM 1309 C C . HIS A 1 167 ? 34.143 30.229 75.703 1.00 13.23 167 HIS A C 1
ATOM 1310 O O . HIS A 1 167 ? 34.667 30.382 74.598 1.00 14.40 167 HIS A O 1
ATOM 1317 N N . ASP A 1 168 ? 32.894 29.810 75.855 1.00 10.98 168 ASP A N 1
ATOM 1318 C CA . ASP A 1 168 ? 32.049 29.561 74.705 1.00 9.94 168 ASP A CA 1
ATOM 1319 C C . ASP A 1 168 ? 31.166 30.802 74.577 1.00 9.51 168 ASP A C 1
ATOM 1320 O O . ASP A 1 168 ? 30.042 30.850 75.080 1.00 6.61 168 ASP A O 1
ATOM 1325 N N . ILE A 1 169 ? 31.705 31.805 73.894 1.00 8.17 169 ILE A N 1
ATOM 1326 C CA . ILE A 1 169 ? 31.025 33.075 73.700 1.00 8.44 169 ILE A CA 1
ATOM 1327 C C . ILE A 1 169 ? 29.710 32.951 72.935 1.00 7.16 169 ILE A C 1
ATOM 1328 O O . ILE A 1 169 ? 28.740 33.637 73.249 1.00 5.27 169 ILE A O 1
ATOM 1333 N N . PHE A 1 170 ? 29.669 32.076 71.937 1.00 8.65 170 PHE A N 1
ATOM 1334 C CA . PHE A 1 170 ? 28.439 31.907 71.164 1.00 8.99 170 PHE A CA 1
ATOM 1335 C C . PHE A 1 170 ? 27.330 31.309 72.023 1.00 9.62 170 PHE A C 1
ATOM 1336 O O . PHE A 1 170 ? 26.180 31.740 71.953 1.00 9.02 170 PHE A O 1
ATOM 1344 N N . LYS A 1 171 ? 27.669 30.319 72.842 1.00 8.95 171 LYS A N 1
ATOM 1345 C CA . LYS A 1 171 ? 26.662 29.715 73.699 1.00 9.38 171 LYS A CA 1
ATOM 1346 C C . LYS A 1 171 ? 26.155 30.742 74.716 1.00 8.54 171 LYS A C 1
ATOM 1347 O O . LYS A 1 171 ? 24.954 30.857 74.948 1.00 8.58 171 LYS A O 1
ATOM 1361 N N . SER A 1 173 ? 26.140 33.830 74.323 1.00 7.16 173 SER A N 1
ATOM 1362 C CA . SER A 1 173 ? 25.379 34.801 73.546 1.00 8.32 173 SER A CA 1
ATOM 1363 C C . SER A 1 173 ? 23.961 34.292 73.318 1.00 8.95 173 SER A C 1
ATOM 1364 O O . SER A 1 173 ? 22.987 35.036 73.494 1.00 7.17 173 SER A O 1
ATOM 1367 N N . SER A 1 174 ? 23.852 33.024 72.924 1.00 7.56 174 SER A N 1
ATOM 1368 C CA . SER A 1 174 ? 22.554 32.415 72.670 1.00 8.68 174 SER A CA 1
ATOM 1369 C C . SER A 1 174 ? 21.670 32.438 73.909 1.00 9.36 174 SER A C 1
ATOM 1370 O O . SER A 1 174 ? 20.483 32.758 73.823 1.00 8.67 174 SER A O 1
ATOM 1373 N N . GLU A 1 175 ? 22.250 32.107 75.060 1.00 8.62 175 GLU A N 1
ATOM 1374 C CA . GLU A 1 175 ? 21.500 32.099 76.310 1.00 10.23 175 GLU A CA 1
ATOM 1375 C C . GLU A 1 175 ? 21.073 33.510 76.704 1.00 9.62 175 GLU A C 1
ATOM 1376 O O . GLU A 1 175 ? 19.985 33.709 77.244 1.00 9.81 175 GLU A O 1
ATOM 1382 N N . TRP A 1 176 ? 21.927 34.491 76.438 1.00 10.58 176 TRP A N 1
ATOM 1383 C CA . TRP A 1 176 ? 21.601 35.871 76.773 1.00 10.37 176 TRP A CA 1
ATOM 1384 C C . TRP A 1 176 ? 20.422 36.322 75.902 1.00 9.55 176 TRP A C 1
ATOM 1385 O O . TRP A 1 176 ? 19.476 36.946 76.395 1.00 9.72 176 TRP A O 1
ATOM 1396 N N . VAL A 1 177 ? 20.482 36.003 74.608 1.00 8.90 177 VAL A N 1
ATOM 1397 C CA . VAL A 1 177 ? 19.414 36.367 73.678 1.00 8.06 177 VAL A CA 1
ATOM 1398 C C . VAL A 1 177 ? 18.091 35.744 74.120 1.00 10.41 177 VAL A C 1
ATOM 1399 O O . VAL A 1 177 ? 17.020 36.361 74.033 1.00 8.84 177 VAL A O 1
ATOM 1403 N N . GLU A 1 178 ? 18.167 34.507 74.584 1.00 10.54 178 GLU A N 1
ATOM 1404 C CA . GLU A 1 178 ? 16.966 33.820 75.026 1.00 14.83 178 GLU A CA 1
ATOM 1405 C C . GLU A 1 178 ? 16.358 34.614 76.177 1.00 14.56 178 GLU A C 1
ATOM 1406 O O . GLU A 1 178 ? 15.145 34.745 76.286 1.00 14.93 178 GLU A O 1
ATOM 1412 N N . GLN A 1 179 ? 17.222 35.171 77.013 1.00 15.21 179 GLN A N 1
ATOM 1413 C CA . GLN A 1 179 ? 16.792 35.938 78.169 1.00 17.59 179 GLN A CA 1
ATOM 1414 C C . GLN A 1 179 ? 16.302 37.359 77.880 1.00 16.91 179 GLN A C 1
ATOM 1415 O O . GLN A 1 179 ? 15.385 37.839 78.543 1.00 18.21 179 GLN A O 1
ATOM 1421 N N . TYR A 1 180 ? 16.891 38.024 76.886 1.00 15.64 180 TYR A N 1
ATOM 1422 C CA . TYR A 1 180 ? 16.531 39.408 76.581 1.00 13.82 180 TYR A CA 1
ATOM 1423 C C . TYR A 1 180 ? 15.996 39.700 75.182 1.00 15.55 180 TYR A C 1
ATOM 1424 O O . TYR A 1 180 ? 15.927 40.858 74.776 1.00 14.02 180 TYR A O 1
ATOM 1433 N N . LYS A 1 181 ? 15.613 38.661 74.455 1.00 15.36 181 LYS A N 1
ATOM 1434 C CA . LYS A 1 181 ? 15.101 38.805 73.096 1.00 18.65 181 LYS A CA 1
ATOM 1435 C C . LYS A 1 181 ? 13.921 39.771 72.947 1.00 17.63 181 LYS A C 1
ATOM 1436 O O . LYS A 1 181 ? 13.762 40.411 71.908 1.00 17.76 181 LYS A O 1
ATOM 1442 N N . ASP A 1 182 ? 13.100 39.880 73.981 1.00 17.43 182 ASP A N 1
ATOM 1443 C CA . ASP A 1 182 ? 11.931 40.750 73.917 1.00 19.17 182 ASP A CA 1
ATOM 1444 C C . ASP A 1 182 ? 12.198 42.206 74.277 1.00 18.03 182 ASP A C 1
ATOM 1445 O O . ASP A 1 182 ? 11.303 43.037 74.179 1.00 19.83 182 ASP A O 1
ATOM 1450 N N . VAL A 1 183 ? 13.420 42.526 74.687 1.00 16.51 183 VAL A N 1
ATOM 1451 C CA . VAL A 1 183 ? 13.722 43.897 75.076 1.00 15.24 183 VAL A CA 1
ATOM 1452 C C . VAL A 1 183 ? 14.907 44.511 74.329 1.00 14.12 183 VAL A C 1
ATOM 1453 O O . VAL A 1 183 ? 14.960 45.728 74.131 1.00 13.33 183 VAL A O 1
ATOM 1465 N N . GLN A 1 185 ? 17.305 46.121 71.767 1.00 10.21 185 GLN A N 1
ATOM 1466 C CA . GLN A 1 185 ? 17.053 47.012 70.645 1.00 10.14 185 GLN A CA 1
ATOM 1467 C C . GLN A 1 185 ? 18.276 47.146 69.743 1.00 9.67 185 GLN A C 1
ATOM 1468 O O . GLN A 1 185 ? 18.167 47.582 68.591 1.00 6.45 185 GLN A O 1
ATOM 1474 N N . TYR A 1 186 ? 19.441 46.753 70.250 1.00 7.07 186 TYR A N 1
ATOM 1475 C CA . TYR A 1 186 ? 20.646 46.909 69.457 1.00 7.91 186 TYR A CA 1
ATOM 1476 C C . TYR A 1 186 ? 21.405 45.647 69.058 1.00 6.14 186 TYR A C 1
ATOM 1477 O O . TYR A 1 186 ? 22.623 45.661 68.912 1.00 5.02 186 TYR A O 1
ATOM 1486 N N . GLN A 1 187 ? 20.668 44.560 68.899 1.00 4.89 187 GLN A N 1
ATOM 1487 C CA . GLN A 1 187 ? 21.225 43.304 68.423 1.00 5.52 187 GLN A CA 1
ATOM 1488 C C . GLN A 1 187 ? 22.554 42.840 69.053 1.00 4.84 187 GLN A C 1
ATOM 1489 O O . GLN A 1 187 ? 22.654 42.699 70.274 1.00 4.74 187 GLN A O 1
ATOM 1495 N N . ASP A 1 188 ? 23.573 42.601 68.231 1.00 3.79 188 ASP A N 1
ATOM 1496 C CA . ASP A 1 188 ? 24.854 42.115 68.745 1.00 4.94 188 ASP A CA 1
ATOM 14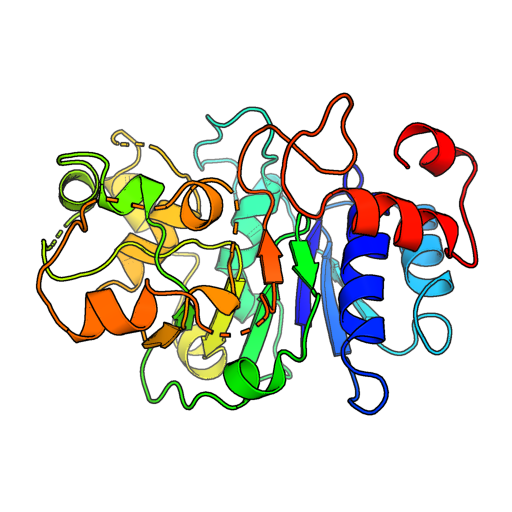97 C C . ASP A 1 188 ? 25.503 43.032 69.778 1.00 4.63 188 ASP A C 1
ATOM 1498 O O . ASP A 1 188 ? 26.221 42.576 70.675 1.00 2.41 188 ASP A O 1
ATOM 1503 N N . GLN A 1 189 ? 25.249 44.326 69.642 1.00 4.09 189 GLN A N 1
ATOM 1504 C CA . GLN A 1 189 ? 25.803 45.322 70.556 1.00 5.37 189 GLN A CA 1
ATOM 1505 C C . GLN A 1 189 ? 25.261 45.091 71.972 1.00 5.06 189 GLN A C 1
ATOM 1506 O O . GLN A 1 189 ? 25.986 45.215 72.952 1.00 4.43 189 GLN A O 1
ATOM 1512 N N . ASP A 1 190 ? 23.981 44.750 72.067 1.00 5.67 190 ASP A N 1
ATOM 1513 C CA . ASP A 1 190 ? 23.370 44.480 73.364 1.00 6.03 190 ASP A CA 1
ATOM 1514 C C . ASP A 1 190 ? 24.034 43.260 73.982 1.00 5.81 190 ASP A C 1
ATOM 1515 O O . ASP A 1 190 ? 24.423 43.273 75.149 1.00 7.49 190 ASP A O 1
ATOM 1520 N N . ILE A 1 191 ? 24.143 42.197 73.189 1.00 5.58 191 ILE A N 1
ATOM 1521 C CA . ILE A 1 191 ? 24.756 40.961 73.649 1.00 5.10 191 ILE A CA 1
ATOM 1522 C C . ILE A 1 191 ? 26.134 41.197 74.248 1.00 5.63 191 ILE A C 1
ATOM 1523 O O . ILE A 1 191 ? 26.421 40.738 75.352 1.00 6.90 191 ILE A O 1
ATOM 1528 N N . LEU A 1 192 ? 26.989 41.907 73.519 1.00 4.91 192 LEU A N 1
ATOM 1529 C CA . LEU A 1 192 ? 28.337 42.173 74.006 1.00 6.44 192 LEU A CA 1
ATOM 1530 C C . LEU A 1 192 ? 28.290 42.941 75.332 1.00 6.66 192 LEU A C 1
ATOM 1531 O O . LEU A 1 192 ? 29.014 42.612 76.273 1.00 6.47 192 LEU A O 1
ATOM 1536 N N . ASN A 1 193 ? 27.434 43.954 75.414 1.00 6.27 193 ASN A N 1
ATOM 1537 C CA . ASN A 1 193 ? 27.315 44.733 76.649 1.00 8.68 193 ASN A CA 1
ATOM 1538 C C . ASN A 1 193 ? 26.814 43.889 77.812 1.00 8.32 193 ASN A C 1
ATOM 1539 O O . ASN A 1 193 ? 27.351 43.960 78.922 1.00 10.00 193 ASN A O 1
ATOM 1544 N N . GLY A 1 194 ? 25.783 43.093 77.554 1.00 7.70 194 GLY A N 1
ATOM 1545 C CA . GLY A 1 194 ? 25.227 42.250 78.596 1.00 8.19 194 GLY A CA 1
ATOM 1546 C C . GLY A 1 194 ? 26.205 41.222 79.124 1.00 8.31 194 GLY A C 1
ATOM 1547 O O . GLY A 1 194 ? 26.333 41.036 80.335 1.00 8.29 194 GLY A O 1
ATOM 1548 N N . LEU A 1 195 ? 26.909 40.551 78.218 1.00 6.03 195 LEU A N 1
ATOM 1549 C CA . LEU A 1 195 ? 27.868 39.539 78.622 1.00 7.92 195 LEU A CA 1
ATOM 1550 C C . LEU A 1 195 ? 29.094 40.079 79.353 1.00 7.23 195 LEU A C 1
ATOM 1551 O O . LEU A 1 195 ? 29.558 39.482 80.321 1.00 8.24 195 LEU A O 1
ATOM 1556 N N . PHE A 1 196 ? 29.610 41.213 78.893 1.00 8.01 196 PHE A N 1
ATOM 1557 C CA . PHE A 1 196 ? 30.843 41.750 79.449 1.00 7.00 196 PHE A CA 1
ATOM 1558 C C . PHE A 1 196 ? 30.791 42.895 80.461 1.00 7.81 196 PHE A C 1
ATOM 1559 O O . PHE A 1 196 ? 31.836 43.321 80.958 1.00 7.45 196 PHE A O 1
ATOM 1567 N N . LYS A 1 197 ? 29.595 43.381 80.774 1.00 8.26 197 LYS A N 1
ATOM 1568 C CA . LYS A 1 197 ? 29.447 44.461 81.738 1.00 8.57 197 LYS A CA 1
ATOM 1569 C C . LYS A 1 197 ? 30.274 44.185 82.994 1.00 8.72 197 LYS A C 1
ATOM 1570 O O . LYS A 1 197 ? 30.301 43.066 83.501 1.00 7.56 197 LYS A O 1
ATOM 1576 N N . GLY A 1 198 ? 30.967 45.209 83.481 1.00 9.79 198 GLY A N 1
ATOM 1577 C CA . GLY A 1 198 ? 31.796 45.043 84.661 1.00 10.52 198 GLY A CA 1
ATOM 1578 C C . GLY A 1 198 ? 33.182 44.547 84.301 1.00 11.87 198 GLY A C 1
ATOM 1579 O O . GLY A 1 198 ? 34.079 44.541 85.139 1.00 12.19 198 GLY A O 1
ATOM 1580 N N . GLY A 1 199 ? 33.365 44.134 83.047 1.00 11.45 199 GLY A N 1
ATOM 1581 C CA . GLY A 1 199 ? 34.662 43.643 82.615 1.00 11.89 199 GLY A CA 1
ATOM 1582 C C . GLY A 1 199 ? 35.086 44.302 81.314 1.00 12.61 199 GLY A C 1
ATOM 1583 O O . GLY A 1 199 ? 35.636 43.656 80.427 1.00 12.18 199 GLY A O 1
ATOM 1584 N N . VAL A 1 200 ? 34.820 45.599 81.210 1.00 10.47 200 VAL A N 1
ATOM 1585 C CA . VAL A 1 200 ? 35.151 46.378 80.021 1.00 11.08 200 VAL A CA 1
ATOM 1586 C C . VAL A 1 200 ? 36.158 47.479 80.330 1.00 10.02 200 VAL A C 1
ATOM 1587 O O . VAL A 1 200 ? 36.047 48.155 81.348 1.00 9.93 200 VAL A O 1
ATOM 1591 N N . CYS A 1 201 ? 37.140 47.641 79.448 1.00 10.54 201 CYS A N 1
ATOM 1592 C CA . CYS A 1 201 ? 38.129 48.702 79.567 1.00 12.14 201 CYS A CA 1
ATOM 1593 C C . CYS A 1 201 ? 37.599 49.781 78.625 1.00 12.85 201 CYS A C 1
ATOM 1594 O O . CYS A 1 201 ? 37.322 49.496 77.457 1.00 11.26 201 CYS A O 1
ATOM 1597 N N . TYR A 1 202 ? 37.428 51.007 79.110 1.00 11.72 202 TYR A N 1
ATOM 1598 C CA . TYR A 1 202 ? 36.893 52.043 78.240 1.00 11.04 202 TYR A CA 1
ATOM 1599 C C . TYR A 1 202 ? 37.976 52.850 77.537 1.00 12.37 202 TYR A C 1
ATOM 1600 O O . TYR A 1 202 ? 38.955 53.273 78.151 1.00 12.52 202 TYR A O 1
ATOM 1609 N N . ALA A 1 203 ? 37.790 53.056 76.239 1.00 10.39 203 ALA A N 1
ATOM 1610 C CA . ALA A 1 203 ? 38.730 53.829 75.442 1.00 10.51 203 ALA A CA 1
ATOM 1611 C C . ALA A 1 203 ? 38.152 55.229 75.230 1.00 9.95 203 ALA A C 1
ATOM 1612 O O . ALA A 1 203 ? 36.941 55.433 75.340 1.00 9.91 203 ALA A O 1
ATOM 1614 N N . ASN A 1 204 ? 39.016 56.189 74.915 1.00 9.15 204 ASN A N 1
ATOM 1615 C CA . ASN A 1 204 ? 38.557 57.555 74.671 1.00 8.81 204 ASN A CA 1
ATOM 1616 C C . ASN A 1 204 ? 37.709 57.588 73.400 1.00 7.73 204 ASN A C 1
ATOM 1617 O O . ASN A 1 204 ? 37.943 56.820 72.464 1.00 8.17 204 ASN A O 1
ATOM 1622 N N . SER A 1 205 ? 36.722 58.474 73.370 1.00 6.26 205 SER A N 1
ATOM 1623 C CA . SER A 1 205 ? 35.841 58.576 72.217 1.00 8.29 205 SER A CA 1
ATOM 1624 C C . SER A 1 205 ? 36.523 58.958 70.898 1.00 7.84 205 SER A C 1
ATOM 1625 O O . SER A 1 205 ? 35.901 58.869 69.831 1.00 6.85 205 SER A O 1
ATOM 1628 N N . ARG A 1 206 ? 37.792 59.364 70.952 1.00 5.61 206 ARG A N 1
ATOM 1629 C CA . ARG A 1 206 ? 38.504 59.696 69.715 1.00 5.37 206 ARG A CA 1
ATOM 1630 C C . ARG A 1 206 ? 38.615 58.441 68.846 1.00 5.13 206 ARG A C 1
ATOM 1631 O O . ARG A 1 206 ? 38.789 58.525 67.630 1.00 5.12 206 ARG A O 1
ATOM 1639 N N . PHE A 1 207 ? 38.501 57.274 69.474 1.00 4.57 207 PHE A N 1
ATOM 1640 C CA . PHE A 1 207 ? 38.609 56.008 68.754 1.00 4.08 207 PHE A CA 1
ATOM 1641 C C . PHE A 1 207 ? 37.276 55.454 68.251 1.00 5.17 207 PHE A C 1
ATOM 1642 O O . PHE A 1 207 ? 37.214 54.349 67.710 1.00 7.55 207 PHE A O 1
ATOM 1650 N N . ASN A 1 208 ? 36.209 56.224 68.433 1.00 4.85 208 ASN A N 1
ATOM 1651 C CA . ASN A 1 208 ? 34.883 55.827 67.964 1.00 6.56 208 ASN A CA 1
ATOM 1652 C C . ASN A 1 208 ? 34.022 57.083 68.014 1.00 7.54 208 ASN A C 1
ATOM 1653 O O . ASN A 1 208 ? 33.135 57.220 68.855 1.00 7.40 208 ASN A O 1
ATOM 1658 N N . PHE A 1 209 ? 34.309 57.994 67.091 1.00 6.72 209 PHE A N 1
ATOM 1659 C CA . PHE A 1 209 ? 33.638 59.282 67.012 1.00 7.70 209 PHE A CA 1
ATOM 1660 C C . PHE A 1 209 ? 32.425 59.168 66.104 1.00 7.85 209 PHE A C 1
ATOM 1661 O O . PHE A 1 209 ? 32.560 59.082 64.887 1.00 7.47 209 PHE A O 1
ATOM 1677 N N . PRO A 1 211 ? 28.099 60.333 65.085 1.00 10.67 211 PRO A N 1
ATOM 1678 C CA . PRO A 1 211 ? 27.278 61.541 64.968 1.00 9.57 211 PRO A CA 1
ATOM 1679 C C . PRO A 1 211 ? 26.946 62.179 66.315 1.00 10.63 211 PRO A C 1
ATOM 1680 O O . PRO A 1 211 ? 27.029 63.402 66.463 1.00 10.57 211 PRO A O 1
ATOM 1684 N N . THR A 1 212 ? 26.589 61.360 67.304 1.00 8.62 212 THR A N 1
ATOM 1685 C CA . THR A 1 212 ? 26.247 61.902 68.610 1.00 8.15 212 THR A CA 1
ATOM 1686 C C . THR A 1 212 ? 27.444 62.591 69.279 1.00 8.24 212 THR A C 1
ATOM 1687 O O . THR A 1 212 ? 27.279 63.609 69.967 1.00 7.98 212 THR A O 1
ATOM 1691 N N . ASN A 1 213 ? 28.642 62.041 69.090 1.00 6.51 213 ASN A N 1
ATOM 1692 C CA . ASN A 1 213 ? 29.844 62.650 69.652 1.00 7.15 213 ASN A CA 1
ATOM 1693 C C . ASN A 1 213 ? 30.017 64.019 68.993 1.00 9.68 213 ASN A C 1
ATOM 1694 O O . ASN A 1 213 ? 30.334 65.000 69.653 1.00 10.87 213 ASN A O 1
ATOM 1699 N N . TYR A 1 214 ? 29.810 64.075 67.683 1.00 9.57 214 TYR A N 1
ATOM 1700 C CA . TYR A 1 214 ? 29.932 65.328 66.952 1.00 11.74 214 TYR A CA 1
ATOM 1701 C C . TYR A 1 214 ? 28.922 66.339 67.492 1.00 12.86 214 TYR A C 1
ATOM 1702 O O . TYR A 1 214 ? 29.275 67.479 67.786 1.00 11.15 214 TYR A O 1
ATOM 1711 N N . ALA A 1 215 ? 27.668 65.915 67.632 1.00 14.31 215 ALA A N 1
ATOM 1712 C CA . ALA A 1 215 ? 26.613 66.799 68.130 1.00 16.69 215 ALA A CA 1
ATOM 1713 C C . ALA A 1 215 ? 26.907 67.319 69.535 1.00 19.61 215 ALA A C 1
ATOM 1714 O O . ALA A 1 215 ? 26.487 68.419 69.896 1.00 18.73 215 ALA A O 1
ATOM 1716 N N . PHE A 1 216 ? 27.625 66.532 70.327 1.00 22.09 216 PHE A N 1
ATOM 1717 C CA . PHE A 1 216 ? 27.950 66.945 71.682 1.00 27.15 216 PHE A CA 1
ATOM 1718 C C . PHE A 1 216 ? 29.063 67.988 71.745 1.00 29.56 216 PHE A C 1
ATOM 1719 O O . PHE A 1 216 ? 29.401 68.473 72.820 1.00 29.67 216 PHE A O 1
ATOM 1735 N N . ALA A 1 222 ? 25.446 68.507 77.643 1.00 33.35 222 ALA A N 1
ATOM 1736 C CA . ALA A 1 222 ? 25.009 68.544 79.039 1.00 35.71 222 ALA A CA 1
ATOM 1737 C C . ALA A 1 222 ? 25.937 67.703 79.909 1.00 36.29 222 ALA A C 1
ATOM 1738 O O . ALA A 1 222 ? 26.637 68.236 80.776 1.00 38.58 222 ALA A O 1
ATOM 1740 N N . SER A 1 223 ? 25.906 66.392 79.666 1.00 35.63 223 SER A N 1
ATOM 1741 C CA . SER A 1 223 ? 26.716 65.369 80.343 1.00 34.02 223 SER A CA 1
ATOM 1742 C C . SER A 1 223 ? 25.889 64.450 81.250 1.00 31.03 223 SER A C 1
ATOM 1743 O O . SER A 1 223 ? 25.342 64.863 82.270 1.00 30.68 223 SER A O 1
ATOM 1746 N N . ARG A 1 224 ? 25.816 63.187 80.847 1.00 28.85 224 ARG A N 1
ATOM 1747 C CA . ARG A 1 224 ? 25.032 62.173 81.536 1.00 26.73 224 ARG A CA 1
ATOM 1748 C C . ARG A 1 224 ? 25.461 61.788 82.952 1.00 25.16 224 ARG A C 1
ATOM 1749 O O . ARG A 1 224 ? 24.604 61.536 83.799 1.00 25.85 224 ARG A O 1
ATOM 1757 N N . HIS A 1 225 ? 26.768 61.733 83.210 1.00 23.65 225 HIS A N 1
ATOM 1758 C CA . HIS A 1 225 ? 27.281 61.361 84.532 1.00 22.23 225 HIS A CA 1
ATOM 1759 C C . HIS A 1 225 ? 28.345 62.338 85.030 1.00 22.27 225 HIS A C 1
ATOM 1760 O O . HIS A 1 225 ? 29.039 62.965 84.230 1.00 21.00 225 HIS A O 1
ATOM 1767 N N . THR A 1 226 ? 28.477 62.450 86.352 1.00 21.75 226 THR A N 1
ATOM 1768 C CA . THR A 1 226 ? 29.479 63.338 86.946 1.00 20.86 226 THR A CA 1
ATOM 1769 C C . THR A 1 226 ? 30.782 62.568 87.115 1.00 19.40 226 THR A C 1
ATOM 1770 O O . THR A 1 226 ? 31.854 63.158 87.220 1.00 19.06 226 THR A O 1
ATOM 1774 N N . ASP A 1 227 ? 30.679 61.244 87.147 1.00 18.08 227 ASP A N 1
ATOM 1775 C CA . ASP A 1 227 ? 31.850 60.387 87.280 1.00 17.33 227 ASP A CA 1
ATOM 1776 C C . ASP A 1 227 ? 33.011 60.875 86.398 1.00 17.73 227 ASP A C 1
ATOM 1777 O O . ASP A 1 227 ? 32.893 60.922 85.174 1.00 15.59 227 ASP A O 1
ATOM 1782 N N . PRO A 1 228 ? 34.151 61.231 87.011 1.00 17.30 228 PRO A N 1
ATOM 1783 C CA .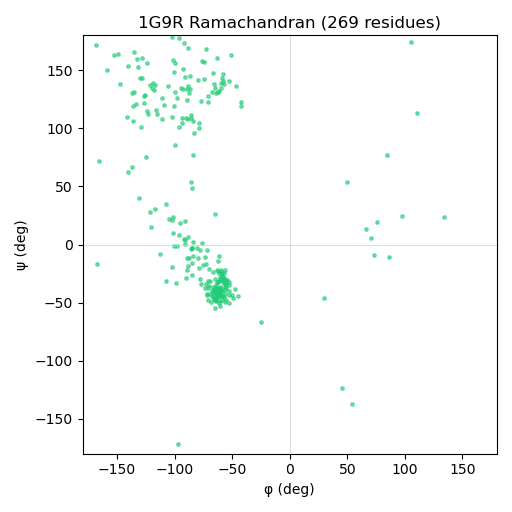 PRO A 1 228 ? 35.309 61.709 86.247 1.00 17.38 228 PRO A CA 1
ATOM 1784 C C . PRO A 1 228 ? 35.820 60.742 85.178 1.00 16.57 228 PRO A C 1
ATOM 1785 O O . PRO A 1 228 ? 36.303 61.170 84.129 1.00 14.96 228 PRO A O 1
ATOM 1789 N N . LEU A 1 229 ? 35.727 59.441 85.438 1.00 15.35 229 LEU A N 1
ATOM 1790 C CA . LEU A 1 229 ? 36.185 58.475 84.453 1.00 15.52 229 LEU A CA 1
ATOM 1791 C C . LEU A 1 229 ? 35.272 58.578 83.233 1.00 13.52 229 LEU A C 1
ATOM 1792 O O . LEU A 1 229 ? 35.746 58.654 82.099 1.00 14.20 229 LEU A O 1
ATOM 1797 N N . TYR A 1 230 ? 33.964 58.605 83.471 1.00 13.79 230 TYR A N 1
ATOM 1798 C CA . TYR A 1 230 ? 33.005 58.721 82.382 1.00 11.55 230 TYR A CA 1
ATOM 1799 C C . TYR A 1 230 ? 33.317 59.967 81.561 1.00 11.81 230 TYR A C 1
ATOM 1800 O O . TYR A 1 230 ? 33.402 59.904 80.338 1.00 9.24 230 TYR A O 1
ATOM 1809 N N . ARG A 1 231 ? 33.483 61.098 82.242 1.00 11.25 231 ARG A N 1
ATOM 1810 C CA . ARG A 1 231 ? 33.775 62.371 81.575 1.00 13.17 231 ARG A CA 1
ATOM 1811 C C . ARG A 1 231 ? 35.092 62.345 80.802 1.00 12.25 231 ARG A C 1
ATOM 1812 O O . ARG A 1 231 ? 35.200 62.894 79.698 1.00 10.89 231 ARG A O 1
ATOM 1820 N N . ASP A 1 232 ? 36.105 61.722 81.387 1.00 11.94 232 ASP A N 1
ATOM 1821 C CA . ASP A 1 232 ? 37.393 61.628 80.721 1.00 12.21 232 ASP A CA 1
ATOM 1822 C C . ASP A 1 232 ? 37.292 60.830 79.414 1.00 12.07 232 ASP A C 1
ATOM 1823 O O . ASP A 1 232 ? 37.853 61.225 78.391 1.00 9.53 232 ASP A O 1
ATOM 1828 N N . ARG A 1 233 ? 36.576 59.709 79.454 1.00 9.61 233 ARG A N 1
ATOM 1829 C CA . ARG A 1 233 ? 36.447 58.859 78.279 1.00 9.54 233 ARG A CA 1
ATOM 1830 C C . ARG A 1 233 ? 35.539 59.431 77.195 1.00 9.57 233 ARG A C 1
ATOM 1831 O O . ARG A 1 233 ? 35.795 59.239 76.005 1.00 8.20 233 ARG A O 1
ATOM 1839 N N . THR A 1 234 ? 34.490 60.144 77.599 1.00 8.10 234 THR A N 1
ATOM 1840 C CA . THR A 1 234 ? 33.563 60.692 76.622 1.00 9.53 234 THR A CA 1
ATOM 1841 C C . THR A 1 234 ? 33.979 62.038 76.044 1.00 11.00 234 THR A C 1
ATOM 1842 O O . THR A 1 234 ? 33.449 62.459 75.018 1.00 9.86 234 THR A O 1
ATOM 1846 N N . ASN A 1 235 ? 34.922 62.717 76.694 1.00 9.69 235 ASN A N 1
ATOM 1847 C CA . ASN A 1 235 ? 35.411 63.972 76.151 1.00 12.72 235 ASN A CA 1
ATOM 1848 C C . ASN A 1 235 ? 36.469 63.543 75.151 1.00 11.23 235 ASN A C 1
ATOM 1849 O O . ASN A 1 235 ? 37.550 63.101 75.533 1.00 11.67 235 ASN A O 1
ATOM 1854 N N . THR A 1 236 ? 36.143 63.654 73.870 1.00 11.26 236 THR A N 1
ATOM 1855 C CA . THR A 1 236 ? 37.062 63.264 72.813 1.00 10.19 236 THR A CA 1
ATOM 1856 C C . THR A 1 236 ? 38.340 64.083 72.832 1.00 10.17 236 THR A C 1
ATOM 1857 O O . THR A 1 236 ? 38.298 65.311 72.939 1.00 10.37 236 THR A O 1
ATOM 1861 N N . VAL A 1 237 ? 39.479 63.399 72.757 1.00 8.95 237 VAL A N 1
ATOM 1862 C CA . VAL A 1 237 ? 40.763 64.088 72.729 1.00 11.53 237 VAL A CA 1
ATOM 1863 C C . VAL A 1 237 ? 41.170 64.180 71.265 1.00 11.28 237 VAL A C 1
ATOM 1864 O O . VAL A 1 237 ? 41.475 63.169 70.627 1.00 12.57 237 VAL A O 1
ATOM 1876 N N . PRO A 1 239 ? 43.249 64.803 67.809 1.00 9.14 239 PRO A N 1
ATOM 1877 C CA . PRO A 1 239 ? 42.326 64.701 66.670 1.00 9.81 239 PRO A CA 1
ATOM 1878 C C . PRO A 1 239 ? 41.501 63.421 66.709 1.00 10.11 239 PRO A C 1
ATOM 1879 O O . PRO A 1 239 ? 41.849 62.478 67.422 1.00 10.32 239 PRO A O 1
ATOM 1883 N N . VAL A 1 240 ? 40.413 63.392 65.943 1.00 9.46 240 VAL A N 1
ATOM 1884 C CA . VAL A 1 240 ? 39.578 62.201 65.878 1.00 8.44 240 VAL A CA 1
ATOM 1885 C C . VAL A 1 240 ? 40.462 61.135 65.249 1.00 7.82 240 VAL A C 1
ATOM 1886 O O . VAL A 1 240 ? 41.164 61.415 64.277 1.00 8.19 240 VAL A 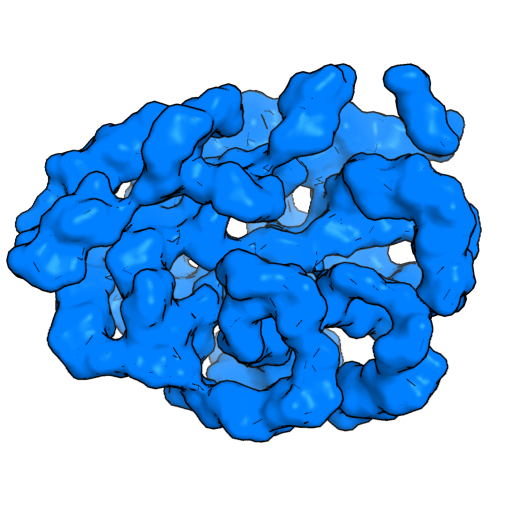O 1
ATOM 1890 N N . ALA A 1 241 ? 40.463 59.933 65.820 1.00 5.75 241 ALA A N 1
ATOM 1891 C CA . ALA A 1 241 ? 41.279 58.845 65.284 1.00 5.12 241 ALA A CA 1
ATOM 1892 C C . ALA A 1 241 ? 40.411 57.931 64.430 1.00 5.76 241 ALA A C 1
ATOM 1893 O O . ALA A 1 241 ? 40.879 57.364 63.441 1.00 3.38 241 ALA A O 1
ATOM 1895 N N . VAL A 1 242 ? 39.145 57.786 64.817 1.00 5.35 242 VAL A N 1
ATOM 1896 C CA . VAL A 1 242 ? 38.224 56.945 64.063 1.00 5.24 242 VAL A CA 1
ATOM 1897 C C . VAL A 1 242 ? 36.864 57.594 63.886 1.00 6.96 242 VAL A C 1
ATOM 1898 O O . VAL A 1 242 ? 36.178 57.883 64.870 1.00 6.59 242 VAL A O 1
ATOM 1902 N N . SER A 1 243 ? 36.485 57.824 62.628 1.00 6.36 243 SER A N 1
ATOM 1903 C CA . SER A 1 243 ? 35.169 58.360 62.298 1.00 7.98 243 SER A CA 1
ATOM 1904 C C . SER A 1 243 ? 34.272 57.133 62.128 1.00 8.75 243 SER A C 1
ATOM 1905 O O . SER A 1 243 ? 34.580 56.249 61.333 1.00 8.26 243 SER A O 1
ATOM 1908 N N . HIS A 1 244 ? 33.174 57.069 62.872 1.00 7.14 244 HIS A N 1
ATOM 1909 C CA . HIS A 1 244 ? 32.266 55.928 62.768 1.00 6.62 244 HIS A CA 1
ATOM 1910 C C . HIS A 1 244 ? 30.868 56.436 62.413 1.00 5.96 244 HIS A C 1
ATOM 1911 O O . HIS A 1 244 ? 30.21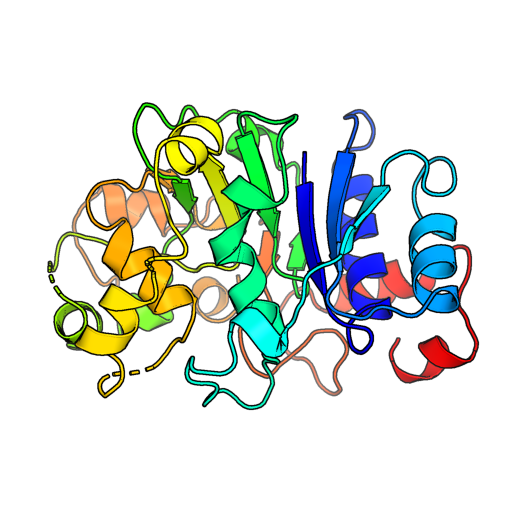1 57.092 63.216 1.00 7.49 244 HIS A O 1
ATOM 1918 N N . TYR A 1 245 ? 30.417 56.107 61.211 1.00 6.74 245 TYR A N 1
ATOM 1919 C CA . TYR A 1 245 ? 29.121 56.551 60.715 1.00 8.09 245 TYR A CA 1
ATOM 1920 C C . TYR A 1 245 ? 27.981 55.640 61.128 1.00 9.35 245 TYR A C 1
ATOM 1921 O O . TYR A 1 245 ? 27.201 55.170 60.292 1.00 9.53 245 TYR A O 1
ATOM 1930 N N . CYS A 1 246 ? 27.896 55.420 62.439 1.00 8.47 246 CYS A N 1
ATOM 1931 C CA . CYS A 1 246 ? 26.885 54.572 63.053 1.00 9.89 246 CYS A CA 1
ATOM 1932 C C . CYS A 1 246 ? 25.515 55.108 62.654 1.00 11.04 246 CYS A C 1
ATOM 1933 O O . CYS A 1 246 ? 25.305 56.315 62.645 1.00 9.13 246 CYS A O 1
ATOM 1936 N N . GLY A 1 247 ? 24.589 54.216 62.320 1.00 11.71 247 GLY A N 1
ATOM 1937 C CA . GLY A 1 247 ? 23.267 54.669 61.928 1.00 11.51 247 GLY A CA 1
ATOM 1938 C C . GLY A 1 247 ? 23.023 54.557 60.434 1.00 11.99 247 GLY A C 1
ATOM 1939 O O . GLY A 1 247 ? 23.932 54.238 59.670 1.00 11.55 247 GLY A O 1
ATOM 1940 N N . PRO A 1 248 ? 21.794 54.845 59.984 1.00 13.16 248 PRO A N 1
ATOM 1941 C CA . PRO A 1 248 ? 21.416 54.769 58.572 1.00 14.23 248 PRO A CA 1
ATOM 1942 C C . PRO A 1 248 ? 22.207 55.653 57.601 1.00 14.21 248 PRO A C 1
ATOM 1943 O O . PRO A 1 248 ? 22.386 55.290 56.443 1.00 15.84 248 PRO A O 1
ATOM 1947 N N . ALA A 1 249 ? 22.688 56.800 58.067 1.00 14.83 249 ALA A N 1
ATOM 1948 C CA . ALA A 1 249 ? 23.419 57.723 57.198 1.00 15.41 249 ALA A CA 1
ATOM 1949 C C . ALA A 1 249 ? 24.869 57.293 56.971 1.00 15.85 249 ALA A C 1
ATOM 1950 O O . ALA A 1 249 ? 25.732 57.529 57.812 1.00 16.16 249 ALA A O 1
ATOM 1952 N N . LYS A 1 250 ? 25.130 56.671 55.823 1.00 14.16 250 LYS A N 1
ATOM 1953 C CA . LYS A 1 250 ? 26.467 56.187 55.495 1.00 14.77 250 LYS A CA 1
ATOM 1954 C C . LYS A 1 250 ? 27.229 57.109 54.547 1.00 16.08 250 LYS A C 1
ATOM 1955 O O . LYS A 1 250 ? 26.638 57.754 53.680 1.00 16.49 250 LYS A O 1
ATOM 1961 N N . PRO A 1 251 ? 28.565 57.161 54.685 1.00 17.17 251 PRO A N 1
ATOM 1962 C CA . PRO A 1 251 ? 29.367 58.027 53.814 1.00 18.78 251 PRO A CA 1
ATOM 1963 C C . PRO A 1 251 ? 29.234 57.682 52.331 1.00 20.35 251 PRO A C 1
ATOM 1964 O O . PRO A 1 251 ? 29.463 58.532 51.467 1.00 22.03 251 PRO A O 1
ATOM 1968 N N . TRP A 1 252 ? 28.860 56.441 52.031 1.00 21.53 252 TRP A N 1
ATOM 1969 C CA . TRP A 1 252 ? 28.687 56.025 50.638 1.00 22.73 252 TRP A CA 1
ATOM 1970 C C . TRP A 1 252 ? 27.268 56.295 50.132 1.00 25.17 252 TRP A C 1
ATOM 1971 O O . TRP A 1 252 ? 26.909 55.899 49.022 1.00 27.33 252 TRP A O 1
ATOM 1982 N N . HIS A 1 253 ? 26.468 56.973 50.950 1.00 27.17 253 HIS A N 1
ATOM 1983 C CA . HIS A 1 253 ? 25.097 57.316 50.577 1.00 30.63 253 HIS A CA 1
ATOM 1984 C C . HIS A 1 253 ? 25.001 58.732 50.012 1.00 32.86 253 HIS A C 1
ATOM 1985 O O . HIS A 1 253 ? 25.991 59.466 49.954 1.00 32.82 253 HIS A O 1
ATOM 1992 N N . ARG A 1 254 ? 23.787 59.104 49.611 1.00 35.17 254 ARG A N 1
ATOM 1993 C CA . ARG A 1 254 ? 23.509 60.426 49.057 1.00 36.31 254 ARG A CA 1
ATOM 1994 C C . ARG A 1 254 ? 23.205 61.390 50.198 1.00 37.52 254 ARG A C 1
ATOM 1995 O O . ARG A 1 254 ? 22.608 61.004 51.208 1.00 37.14 254 ARG A O 1
ATOM 2003 N N . ASP A 1 255 ? 23.620 62.641 50.028 1.00 38.05 255 ASP A N 1
ATOM 2004 C CA . ASP A 1 255 ? 23.413 63.680 51.027 1.00 38.78 255 ASP A CA 1
ATOM 2005 C C . ASP A 1 255 ? 23.837 63.288 52.431 1.00 39.53 255 ASP A C 1
ATOM 2006 O O . ASP A 1 255 ? 23.053 63.387 53.380 1.00 39.42 255 ASP A O 1
ATOM 2011 N N . CYS A 1 256 ? 25.081 62.841 52.564 1.00 40.10 256 CYS A N 1
ATOM 2012 C CA . CYS A 1 256 ? 25.605 62.468 53.868 1.00 39.81 256 CYS A CA 1
ATOM 2013 C C . CYS A 1 256 ? 26.140 63.744 54.513 1.00 39.07 256 CYS A C 1
ATOM 2014 O O . CYS A 1 256 ? 27.157 64.290 54.089 1.00 38.83 256 CYS A O 1
ATOM 2017 N N . THR A 1 257 ? 25.437 64.226 55.530 1.00 39.35 257 THR A N 1
ATOM 2018 C CA . THR A 1 257 ? 25.846 65.444 56.214 1.00 38.30 257 THR A CA 1
ATOM 2019 C C . THR A 1 257 ? 26.764 65.108 57.378 1.00 37.02 257 THR A C 1
ATOM 2020 O O . THR A 1 257 ? 27.165 65.988 58.143 1.00 37.87 257 THR A O 1
ATOM 2024 N N . ALA A 1 258 ? 27.088 63.829 57.516 1.00 34.91 258 ALA A N 1
ATOM 2025 C CA . ALA A 1 258 ? 27.960 63.394 58.591 1.00 31.43 258 ALA A CA 1
ATOM 2026 C C . ALA A 1 258 ? 29.348 63.981 58.372 1.00 29.36 258 ALA A C 1
ATOM 2027 O O . ALA A 1 258 ? 29.852 64.018 57.249 1.00 29.11 258 ALA A O 1
ATOM 2029 N N . TRP A 1 259 ? 29.953 64.452 59.453 1.00 27.40 259 TRP A N 1
ATOM 2030 C CA . TRP A 1 259 ? 31.284 65.039 59.400 1.00 25.69 259 TRP A CA 1
ATOM 2031 C C . TRP A 1 259 ? 32.311 64.049 58.852 1.00 25.39 259 TRP A C 1
ATOM 2032 O O . TRP A 1 259 ? 32.233 62.845 59.116 1.00 24.62 259 TRP A O 1
ATOM 2043 N N . GLY A 1 260 ? 33.263 64.571 58.080 1.00 23.02 260 GLY A N 1
ATOM 2044 C CA . GLY A 1 260 ? 34.326 63.750 57.526 1.00 22.45 260 GLY A CA 1
ATOM 2045 C C . GLY A 1 260 ? 33.970 62.760 56.435 1.00 21.92 260 GLY A C 1
ATOM 2046 O O . GLY A 1 260 ? 34.825 61.982 56.013 1.00 20.90 260 GLY A O 1
ATOM 2047 N N . ALA A 1 261 ? 32.725 62.782 55.968 1.00 22.13 261 ALA A N 1
ATOM 2048 C CA . ALA A 1 261 ? 32.301 61.859 54.927 1.00 21.76 261 ALA A CA 1
ATOM 2049 C C . ALA A 1 261 ? 33.134 62.005 53.649 1.00 22.27 261 ALA A C 1
ATOM 2050 O O . ALA A 1 261 ? 33.364 61.030 52.937 1.00 23.26 261 ALA A O 1
ATOM 2052 N N . GLU A 1 262 ? 33.610 63.212 53.359 1.00 22.17 262 GLU A N 1
ATOM 2053 C CA . GLU A 1 262 ? 34.375 63.494 52.150 1.00 21.26 262 GLU A CA 1
ATOM 2054 C C . GLU A 1 262 ? 35.616 62.612 52.069 1.00 21.37 262 GLU A C 1
ATOM 2055 O O . GLU A 1 262 ? 36.104 62.360 50.940 1.00 20.33 262 GLU A O 1
ATOM 2061 N N . ARG A 1 263 ? 36.170 62.174 53.183 1.00 19.85 263 ARG A N 1
ATOM 2062 C CA . ARG A 1 263 ? 37.363 61.341 53.147 1.00 19.98 263 ARG A CA 1
ATOM 2063 C C . ARG A 1 263 ? 37.059 60.014 52.476 1.00 18.39 263 ARG A C 1
ATOM 2064 O O . ARG A 1 263 ? 37.936 59.410 51.862 1.00 17.27 263 ARG A O 1
ATOM 2072 N N . PHE A 1 264 ? 35.817 59.557 52.600 1.00 17.23 264 PHE A N 1
ATOM 2073 C CA . PHE A 1 264 ? 35.420 58.300 51.980 1.00 16.73 264 PHE A CA 1
ATOM 2074 C C . PHE A 1 264 ? 35.607 58.401 50.465 1.00 17.33 264 PHE A C 1
ATOM 2075 O O . PHE A 1 264 ? 36.263 57.555 49.848 1.00 16.80 264 PHE A O 1
ATOM 2083 N N . THR A 1 265 ? 35.028 59.442 49.875 1.00 18.34 265 THR A N 1
ATOM 2084 C CA . THR A 1 265 ? 35.110 59.651 48.432 1.00 20.30 265 THR A CA 1
ATOM 2085 C C . THR A 1 265 ? 36.562 59.812 47.968 1.00 19.77 265 THR A C 1
ATOM 2086 O O . THR A 1 265 ? 36.964 59.261 46.941 1.00 18.74 265 THR A O 1
ATOM 2090 N N . GLU A 1 266 ? 37.360 60.548 48.730 1.00 19.42 266 GLU A N 1
ATOM 2091 C CA . GLU A 1 266 ? 38.759 60.735 48.365 1.00 20.17 266 GLU A CA 1
ATOM 2092 C C . GLU A 1 266 ? 39.501 59.402 48.342 1.00 18.33 266 GLU A C 1
ATOM 2093 O O . GLU A 1 266 ? 40.352 59.173 47.488 1.00 16.98 266 GLU A O 1
ATOM 2099 N N . LEU A 1 267 ? 39.189 58.530 49.295 1.00 16.83 267 LEU A N 1
ATOM 2100 C CA . LEU A 1 267 ? 39.824 57.220 49.358 1.00 15.18 267 LEU A CA 1
ATOM 2101 C C . LEU A 1 267 ? 39.324 56.311 48.247 1.00 15.00 267 LEU A C 1
ATOM 2102 O O . LEU A 1 267 ? 40.107 55.591 47.623 1.00 13.56 267 LEU A O 1
ATOM 2107 N N . ALA A 1 268 ? 38.018 56.340 47.997 1.00 15.45 268 ALA A N 1
ATOM 2108 C CA . ALA A 1 268 ? 37.441 55.506 46.947 1.00 17.54 268 ALA A CA 1
ATOM 2109 C C . ALA A 1 268 ? 38.029 55.915 45.602 1.00 20.00 268 ALA A C 1
ATOM 2110 O O . ALA A 1 268 ? 38.200 55.087 44.709 1.00 20.32 268 ALA A O 1
ATOM 2112 N N . GLY A 1 269 ? 38.342 57.198 45.458 1.00 20.53 269 GLY A N 1
ATOM 2113 C CA . GLY A 1 269 ? 38.908 57.670 44.211 1.00 22.59 269 GLY A CA 1
ATOM 2114 C C . GLY A 1 269 ? 40.361 57.278 44.034 1.00 23.52 269 GLY A C 1
ATOM 2115 O O . GLY A 1 269 ? 40.881 57.303 42.920 1.00 24.37 269 GLY A O 1
ATOM 2116 N N . SER A 1 270 ? 41.022 56.909 45.127 1.00 24.17 270 SER A N 1
ATOM 2117 C CA . SER A 1 270 ? 42.429 56.525 45.073 1.00 25.02 270 SER A CA 1
ATOM 2118 C C . SER A 1 270 ? 42.633 55.031 44.848 1.00 25.40 270 SER A C 1
ATOM 2119 O O . SER A 1 270 ? 43.768 54.561 44.784 1.00 24.93 270 SER A O 1
ATOM 2122 N N . LEU A 1 271 ? 41.540 54.284 44.728 1.00 25.57 271 LEU A N 1
ATOM 2123 C CA . LEU A 1 271 ? 41.636 52.840 44.539 1.00 26.20 271 LEU A CA 1
ATOM 2124 C C . LEU A 1 271 ? 42.393 52.415 43.288 1.00 27.38 271 LEU A C 1
ATOM 2125 O O . LEU A 1 271 ? 42.176 52.948 42.205 1.00 27.05 271 LEU A O 1
ATOM 2130 N N . THR A 1 272 ? 43.279 51.440 43.461 1.00 28.44 272 THR A N 1
ATOM 2131 C CA . THR A 1 272 ? 44.090 50.905 42.377 1.00 29.51 272 THR A CA 1
ATOM 2132 C C . THR A 1 272 ? 43.229 50.209 41.330 1.00 29.38 272 THR A C 1
ATOM 2133 O O . THR A 1 272 ? 43.389 50.444 40.130 1.00 28.83 272 THR A O 1
ATOM 2137 N N . THR A 1 273 ? 42.324 49.349 41.794 1.00 28.30 273 THR A N 1
ATOM 2138 C CA . THR A 1 273 ? 41.428 48.605 40.914 1.00 27.31 273 THR A CA 1
ATOM 2139 C C . THR A 1 273 ? 39.983 48.814 41.356 1.00 25.01 273 THR A C 1
ATOM 2140 O O . THR A 1 273 ? 39.650 48.619 42.524 1.00 22.77 273 THR A O 1
ATOM 2144 N N . VAL A 1 274 ? 39.130 49.212 40.419 1.00 21.82 274 VAL A N 1
ATOM 2145 C CA . VAL A 1 274 ? 37.728 49.428 40.737 1.00 20.20 274 VAL A CA 1
ATOM 2146 C C . VAL A 1 274 ? 36.848 48.687 39.736 1.00 19.20 274 VAL A C 1
ATOM 2147 O O . VAL A 1 274 ? 36.656 49.130 38.601 1.00 18.87 274 VAL A O 1
ATOM 2151 N N . PRO A 1 275 ? 36.319 47.523 40.145 1.00 17.60 275 PRO A N 1
ATOM 2152 C CA . PRO A 1 275 ? 35.455 46.699 39.301 1.00 17.41 275 PRO A CA 1
ATOM 2153 C C . PRO A 1 275 ? 34.223 47.468 38.845 1.00 16.59 275 PRO A C 1
ATOM 2154 O O . PRO A 1 275 ? 33.650 48.248 39.604 1.00 15.60 275 PRO A O 1
ATOM 2158 N N . GLU A 1 276 ? 33.825 47.254 37.595 1.00 18.53 276 GLU A N 1
ATOM 2159 C CA . GLU A 1 276 ? 32.646 47.916 37.042 1.00 19.30 276 GLU A CA 1
ATOM 2160 C C . GLU A 1 276 ? 31.466 47.797 38.017 1.00 19.52 276 GLU A C 1
ATOM 2161 O O . GLU A 1 276 ? 30.701 48.741 38.197 1.00 19.52 276 GLU A O 1
ATOM 2167 N N . GLU A 1 277 ? 31.346 46.647 38.673 1.00 20.38 277 GLU A N 1
ATOM 2168 C CA . GLU A 1 277 ? 30.250 46.418 39.609 1.00 21.54 277 GLU A CA 1
ATOM 2169 C C . GLU A 1 277 ? 30.360 47.207 40.927 1.00 20.34 277 GLU A C 1
ATOM 2170 O O . GLU A 1 277 ? 29.457 47.152 41.763 1.00 20.58 277 GLU A O 1
ATOM 2176 N N . TRP A 1 278 ? 31.464 47.929 41.111 1.00 18.20 278 TRP A N 1
ATOM 2177 C CA . TRP A 1 278 ? 31.684 48.748 42.309 1.00 17.13 278 TRP A CA 1
ATOM 2178 C C . TRP A 1 278 ? 31.417 50.217 41.992 1.00 18.15 278 TRP A C 1
ATOM 2179 O O . TRP A 1 278 ? 31.217 51.029 42.894 1.00 16.49 278 TRP A O 1
ATOM 2190 N N . ARG A 1 279 ? 31.443 50.550 40.705 1.00 20.69 279 ARG A N 1
ATOM 2191 C CA . ARG A 1 279 ? 31.234 51.923 40.247 1.00 23.86 279 ARG A CA 1
ATOM 2192 C C . ARG A 1 279 ? 30.001 52.567 40.864 1.00 23.71 279 ARG A C 1
ATOM 2193 O O . ARG A 1 279 ? 30.053 53.710 41.313 1.00 24.99 279 ARG A O 1
ATOM 2201 N N . GLY A 1 280 ? 28.891 51.838 40.884 1.00 24.77 280 GLY A N 1
ATOM 2202 C CA . GLY A 1 280 ? 27.674 52.377 41.465 1.00 25.83 280 GLY A CA 1
ATOM 2203 C C . GLY A 1 280 ? 27.773 52.547 42.974 1.00 27.00 280 GLY A C 1
ATOM 2204 O O . GLY A 1 280 ? 27.457 53.612 43.511 1.00 27.64 280 GLY A O 1
ATOM 2205 N N . LYS A 1 281 ? 28.219 51.496 43.656 1.00 26.01 281 LYS A N 1
ATOM 2206 C CA . LYS A 1 281 ? 28.360 51.517 45.108 1.00 25.84 281 LYS A CA 1
ATOM 2207 C C . LYS A 1 281 ? 29.296 52.619 45.588 1.00 25.84 281 LYS A C 1
ATOM 2208 O O . LYS A 1 281 ? 29.032 53.261 46.606 1.00 25.29 281 LYS A O 1
ATOM 2214 N N . LEU A 1 282 ? 30.386 52.829 44.855 1.00 24.90 282 LEU A N 1
ATOM 2215 C CA . LEU A 1 282 ? 31.379 53.841 45.203 1.00 26.64 282 LEU A CA 1
ATOM 2216 C C . LEU A 1 282 ? 31.317 55.022 44.238 1.00 28.73 282 LEU A C 1
ATOM 2217 O O . LEU A 1 282 ? 31.144 56.164 44.709 1.00 29.35 282 LEU A O 1
#

Foldseek 3Di:
DEEEEDEQVCLLLLLLQVVLQCVQCVPDDDAYEYAYAHHDPVSVQQSQCQDPPSNPRYDYFYDHLVLQVPFDDPAVVDDSRVQVVLCVLVGDDPDQKYKYAYSQKRFDHDCVVVLVDDLDLFFKEFAADPVQLPPPPQLPLLPDNPFGQGDPRIITGRSNNVNVDDRSVLVVSCVVRVPRDDINSSSVCSVRTVRYHYAACLAPQQVLVVDPDDDPPPVSVRRSPHDPRRMYGPPDDQGLLDPPRPRPPSVVSVVSSVVGPDADPVCVNSD

Organism: Neisseria meningitidis (NCBI:txid487)

InterPro domains:
  IPR002495 Glycosyl transferase, family 8 [PF01501] (3-255)
  IPR029044 Nucleotide-diphospho-sugar transferases [G3DSA:3.90.550.10] (1-282)
  IPR029044 Nucleotide-diphospho-sugar transferases [SSF53448] (1-271)
  IPR050748 Glycosyltransferase 8 domain-containing [PTHR13778] (1-254)

Nearest PDB structures (foldseek):
  1ga8-assembly1_A  TM=1.003E+00  e=9.616E-56  Neisseria meningitidis
  1ss9-assembly1_A  TM=1.001E+00  e=1.505E-54  Neisseria meningitidis
  6u4b-assembly1_A  TM=7.262E-01  e=1.432E-17  Klebsiella pneumoniae
  7zlu-assembly1_A  TM=6.209E-01  e=2.283E-09  Thermochaetoides thermophila
  5y7f-assembly1_A  TM=5.915E-01  e=1.031E-09  Thermomyces dupontii

Radius of gyration: 17.77 Å; Cα contacts (8 Å, |Δi|>4): 447; chains: 1; bounding box: 43×39×50 Å

Solvent-accessible surface area: 12337 Å² total

B-factor: mean 14.39, std 8.17, range [1.29, 49.59]

Secondary structure (DSSP, 8-state):
-EEEEE-GGGHHHHHHHHHHHHHT-TTS---EEEEESS--HHHHHHHHHHSGGGTTTEEEEE--GGGGTTS----TT--GGGGGGGGHHHH--S-S-EEEE-SSEEE-S--HHHHT---TT-SEEEEE-HHHHTSTTHHHHT--TTSPPEEEEEEEE-HHHHTTS-S---HHHHHHHTT---HHHHHHHHHHTTSEEEEPGGG---HHHH---S---HHHHHHHS----SEEE--SS--TTSSS--STTTHHHHHHHHT-S---HHHHTT-

CATH classification: 3.90.550.10